Protein AF-G4ZKF8-F1 (afdb_monomer_lite)

pLDDT: mean 75.88, std 18.94, range [25.66, 97.75]

Organism: Phytophthora sojae (strain P6497) (NCBI:txid1094619)

InterPro domains:
  IPR009060 UBA-like superfamily [SSF46934] (307-349)
  IPR013783 Immunoglobulin-like fold [G3DSA:2.60.40.10] (154-267)
  IPR015940 Ubiquitin-associated domain [PS50030] (304-350)
  IPR032350 Nbr1, FW domain [PF16158] (164-261)
  IPR032350 Nbr1, FW domain [cd14947] (157-261)

Secondary structure (DSSP, 8-state):
-----HHHHHHHHHHHHHHHHHHHHHHHHHHHHH----GGGHHHHHHHHHHHHSTTHHHHHHHHHH-GGGTTHHHHHHHHHHHH--HHHHHHHHHTTT-HHHHHHHHHHH-GGGHHHHHHHHHHHHHHHHHHHHHHSTT-S---TTGGGT--SPP-EEEEEESSS-TTEEE-TT-EEEEEEEEEE-SSSPPPTT-EEEEEEE--TT--SEEE---PPTT-EEEEEEEEE--SS-EEEEEEEEEE-TTS-EEEEEEEEEEEE------------------------------------------TTHHHHTTHHHHHHHHHTT---HHHHHHHHHHTTT-HHHHHHHHHTT-

Radius of gyration: 30.76 Å; chains: 1; bounding box: 78×73×101 Å

Structure (mmCIF, N/CA/C/O backbone):
data_AF-G4ZKF8-F1
#
_entry.id   AF-G4ZKF8-F1
#
loop_
_atom_site.group_PDB
_atom_site.id
_atom_site.type_symbol
_atom_site.label_atom_id
_atom_site.label_alt_id
_atom_site.label_comp_id
_atom_site.label_asym_id
_atom_site.label_entity_id
_atom_site.label_seq_id
_atom_site.pdbx_PDB_ins_code
_atom_site.Cartn_x
_atom_site.Cartn_y
_atom_site.Cartn_z
_atom_site.occupancy
_atom_site.B_iso_or_equiv
_atom_site.auth_seq_id
_atom_site.auth_comp_id
_atom_site.auth_asym_id
_atom_site.auth_atom_id
_atom_site.pdbx_PDB_model_num
ATOM 1 N N . MET A 1 1 ? -8.368 -28.473 53.529 1.00 40.78 1 MET A N 1
ATOM 2 C CA . MET A 1 1 ? -7.684 -27.356 52.847 1.00 40.78 1 MET A CA 1
ATOM 3 C C . MET A 1 1 ? -6.969 -27.983 51.665 1.00 40.78 1 MET A C 1
ATOM 5 O O . MET A 1 1 ? -6.013 -28.714 51.880 1.00 40.78 1 MET A O 1
ATOM 9 N N . VAL A 1 2 ? -7.549 -27.897 50.466 1.00 45.62 2 VAL A N 1
ATOM 10 C CA . VAL A 1 2 ? -6.985 -28.562 49.282 1.00 45.62 2 VAL A CA 1
ATOM 11 C C . VAL A 1 2 ? -5.750 -27.765 48.873 1.00 45.62 2 VAL A C 1
ATOM 13 O O . VAL A 1 2 ? -5.868 -26.600 48.504 1.00 45.62 2 VAL A O 1
ATOM 16 N N . HIS A 1 3 ? -4.571 -28.365 49.036 1.00 48.78 3 HIS A N 1
ATOM 17 C CA . HIS A 1 3 ? -3.311 -27.821 48.544 1.00 48.78 3 HIS A CA 1
ATOM 18 C C . HIS A 1 3 ? -3.329 -27.944 47.019 1.00 48.78 3 HIS A C 1
ATOM 20 O O . HIS A 1 3 ? -3.094 -29.022 46.484 1.00 48.78 3 HIS A O 1
ATOM 26 N N . VAL A 1 4 ? -3.676 -26.857 46.334 1.00 53.91 4 VAL A N 1
ATOM 27 C CA . VAL A 1 4 ? -3.499 -26.741 44.883 1.00 53.91 4 VAL A CA 1
ATOM 28 C C . VAL A 1 4 ? -1.994 -26.612 44.639 1.00 53.91 4 VAL A C 1
ATOM 30 O O . VAL A 1 4 ? -1.353 -25.737 45.231 1.00 53.91 4 VAL A O 1
ATOM 33 N N . LEU A 1 5 ? -1.410 -27.528 43.864 1.00 55.06 5 LEU A N 1
ATOM 34 C CA . LEU A 1 5 ? 0.016 -27.493 43.538 1.00 55.06 5 LEU A CA 1
ATOM 35 C C . LEU A 1 5 ? 0.293 -26.322 42.572 1.00 55.06 5 LEU A C 1
ATOM 37 O O . LEU A 1 5 ? -0.594 -25.957 41.802 1.00 55.06 5 LEU A O 1
ATOM 41 N N . PRO A 1 6 ? 1.502 -25.727 42.564 1.00 56.53 6 PRO A N 1
ATOM 42 C CA . PRO A 1 6 ? 1.822 -24.574 41.711 1.00 56.53 6 PRO A CA 1
ATOM 43 C C . PRO A 1 6 ? 1.525 -24.795 40.216 1.00 56.53 6 PRO A C 1
ATOM 45 O O . PRO A 1 6 ? 1.099 -23.862 39.542 1.00 56.53 6 PRO A O 1
ATOM 48 N N . GLY A 1 7 ? 1.671 -26.035 39.726 1.00 60.09 7 GLY A N 1
ATOM 49 C CA . GLY A 1 7 ? 1.344 -26.410 38.345 1.00 60.09 7 GLY A CA 1
ATOM 50 C C . GLY A 1 7 ? -0.156 -26.396 38.030 1.00 60.09 7 GLY A C 1
ATOM 51 O O . GLY A 1 7 ? -0.543 -25.956 36.954 1.00 60.09 7 GLY A O 1
ATOM 52 N N . ASP A 1 8 ? -1.012 -26.765 38.987 1.00 66.12 8 ASP A N 1
ATOM 53 C CA . ASP A 1 8 ? -2.471 -26.763 38.802 1.00 66.12 8 ASP A CA 1
ATOM 54 C C . ASP A 1 8 ? -3.019 -25.326 38.709 1.00 66.12 8 ASP A C 1
ATOM 56 O O . ASP A 1 8 ? -4.010 -25.062 38.028 1.00 66.12 8 ASP A O 1
ATOM 60 N N . ALA A 1 9 ? -2.368 -24.372 39.387 1.00 62.50 9 ALA A N 1
ATOM 61 C CA . ALA A 1 9 ? -2.735 -22.960 39.338 1.00 62.50 9 ALA A CA 1
ATOM 62 C C . ALA A 1 9 ? -2.345 -22.306 37.999 1.00 62.50 9 ALA A C 1
ATOM 64 O O . ALA A 1 9 ? -3.142 -21.550 37.441 1.00 62.50 9 ALA A O 1
ATOM 65 N N . GLU A 1 10 ? -1.160 -22.616 37.463 1.00 65.88 10 GLU A N 1
ATOM 66 C CA . GLU A 1 10 ? -0.729 -22.162 36.132 1.00 65.88 10 GLU A CA 1
ATOM 67 C C . GLU A 1 10 ? -1.596 -22.759 35.018 1.00 65.88 10 GLU A C 1
ATOM 69 O O . GLU A 1 10 ? -2.048 -22.035 34.129 1.00 65.88 10 GLU A O 1
ATOM 74 N N . GLU A 1 11 ? -1.907 -24.053 35.095 1.00 72.12 11 GLU A N 1
ATOM 75 C CA . GLU A 1 11 ? -2.747 -24.735 34.108 1.00 72.12 11 GLU A CA 1
ATOM 76 C C . GLU A 1 11 ? -4.194 -24.208 34.134 1.00 72.12 11 GLU A C 1
ATOM 78 O O . GLU A 1 11 ? -4.812 -23.974 33.088 1.00 72.12 11 GLU A O 1
ATOM 83 N N . MET A 1 12 ? -4.720 -23.899 35.326 1.00 71.69 12 MET A N 1
ATOM 84 C CA . MET A 1 12 ? -6.027 -23.259 35.481 1.00 71.69 12 MET A CA 1
ATOM 85 C C . MET A 1 12 ? -6.040 -21.813 34.956 1.00 71.69 12 MET A C 1
ATOM 87 O O . MET A 1 12 ? -7.022 -21.412 34.325 1.00 71.69 12 MET A O 1
ATOM 91 N N . MET A 1 13 ? -4.965 -21.037 35.152 1.00 66.88 13 MET A N 1
ATOM 92 C CA . MET A 1 13 ? -4.834 -19.683 34.592 1.00 66.88 13 MET A CA 1
ATOM 93 C C . MET A 1 13 ? -4.762 -19.700 33.061 1.00 66.88 13 MET A C 1
ATOM 95 O O . MET A 1 13 ? -5.484 -18.945 32.409 1.00 66.88 13 MET A O 1
ATOM 99 N N . LEU A 1 14 ? -3.971 -20.605 32.479 1.00 70.19 14 LEU A N 1
ATOM 100 C CA . LEU A 1 14 ? -3.885 -20.796 31.027 1.00 70.19 14 LEU A CA 1
ATOM 101 C C . LEU A 1 14 ? -5.240 -21.202 30.430 1.00 70.19 14 LEU A C 1
ATOM 103 O O . LEU A 1 14 ? -5.646 -20.681 29.390 1.00 70.19 14 LEU A O 1
ATOM 107 N N . SER A 1 15 ? -5.979 -22.080 31.113 1.00 75.25 15 SER A N 1
ATOM 108 C CA . SER A 1 15 ? -7.330 -22.490 30.717 1.00 75.25 15 SER A CA 1
ATOM 109 C C . SER A 1 15 ? -8.335 -21.329 30.768 1.00 75.25 15 SER A C 1
ATOM 111 O O . SER A 1 15 ? -9.094 -21.115 29.816 1.00 75.25 15 SER A O 1
ATOM 113 N N . GLN A 1 16 ? -8.307 -20.514 31.829 1.00 73.44 16 GLN A N 1
ATOM 114 C CA . GLN A 1 16 ? -9.147 -19.313 31.939 1.00 73.44 16 GLN A CA 1
ATOM 115 C C . GLN A 1 16 ? -8.814 -18.275 30.863 1.00 73.44 16 GLN A C 1
ATOM 117 O O . GLN A 1 16 ? -9.724 -17.700 30.261 1.00 73.44 16 GLN A O 1
ATOM 122 N N . GLN A 1 17 ? -7.527 -18.069 30.580 1.00 69.81 17 GLN A N 1
ATOM 123 C CA . GLN A 1 17 ? -7.070 -17.172 29.525 1.00 69.81 17 GLN A CA 1
ATOM 124 C C . GLN A 1 17 ? -7.534 -17.668 28.150 1.00 69.81 17 GLN A C 1
ATOM 126 O O . GLN A 1 17 ? -8.111 -16.896 27.388 1.00 69.81 17 GLN A O 1
ATOM 131 N N . LYS A 1 18 ? -7.401 -18.970 27.864 1.00 69.81 18 LYS A N 1
ATOM 132 C CA . LYS A 1 18 ? -7.887 -19.595 26.623 1.00 69.81 18 LYS A CA 1
ATOM 133 C C . LYS A 1 18 ? -9.395 -19.447 26.436 1.00 69.81 18 LYS A C 1
ATOM 135 O O . LYS A 1 18 ? -9.846 -19.145 25.332 1.00 69.81 18 LYS A O 1
ATOM 140 N N . LYS A 1 19 ? -10.174 -19.595 27.510 1.00 76.81 19 LYS A N 1
ATOM 141 C CA . LYS A 1 19 ? -11.627 -19.385 27.480 1.00 76.81 19 LYS A CA 1
ATOM 142 C C . LYS A 1 19 ? -11.987 -17.929 27.175 1.00 76.81 19 LYS A C 1
ATOM 144 O O . LYS A 1 19 ? -12.737 -17.683 26.238 1.00 76.81 19 LYS A O 1
ATOM 149 N N . LYS A 1 20 ? -11.392 -16.973 27.897 1.00 72.75 20 LYS A N 1
ATOM 150 C CA . LYS A 1 20 ? -11.611 -15.536 27.667 1.00 72.75 20 LYS A CA 1
ATOM 151 C C . LYS A 1 20 ? -11.256 -15.124 26.230 1.00 72.75 20 LYS A C 1
ATOM 153 O O . LYS A 1 20 ? -11.936 -14.285 25.650 1.00 72.75 20 LYS A O 1
ATOM 158 N N . MET A 1 21 ? -10.221 -15.734 25.645 1.00 68.69 21 MET A N 1
ATOM 159 C CA . MET A 1 21 ? -9.827 -15.508 24.248 1.00 68.69 21 MET A CA 1
ATOM 160 C C . MET A 1 21 ? -10.835 -16.084 23.247 1.00 68.69 21 MET A C 1
ATOM 162 O O . MET A 1 21 ? -11.153 -15.431 22.257 1.00 68.69 21 MET A O 1
ATOM 166 N N . SER A 1 22 ? -11.370 -17.279 23.511 1.00 73.88 22 SER A N 1
ATOM 167 C CA . SER A 1 22 ? -12.433 -17.858 22.685 1.00 73.88 22 SER A CA 1
ATOM 168 C C . SER A 1 22 ? -13.688 -16.983 22.682 1.00 73.88 22 SER A C 1
ATOM 170 O O . SER A 1 22 ? -14.300 -16.807 21.632 1.00 73.88 22 SER A O 1
ATOM 172 N N . ASP A 1 23 ? -14.054 -16.418 23.833 1.00 76.00 23 ASP A N 1
ATOM 173 C CA . ASP A 1 23 ? -15.207 -15.521 23.947 1.00 76.00 23 ASP A CA 1
ATOM 174 C C . ASP A 1 23 ? -14.980 -14.231 23.132 1.00 76.00 23 ASP A C 1
ATOM 176 O O . ASP A 1 23 ? -15.845 -13.829 22.355 1.00 76.00 23 ASP A O 1
ATOM 180 N N . LEU A 1 24 ? -13.776 -13.646 23.210 1.00 73.19 24 LEU A N 1
ATOM 181 C CA . LEU A 1 24 ? -13.411 -12.449 22.443 1.00 73.19 24 LEU A CA 1
ATOM 182 C C . LEU A 1 24 ? -13.446 -12.682 20.923 1.00 73.19 24 LEU A C 1
ATOM 184 O O . LEU A 1 24 ? -13.894 -11.819 20.172 1.00 73.19 24 LEU A O 1
ATOM 188 N N . PHE A 1 25 ? -13.000 -13.854 20.466 1.00 75.38 25 PHE A N 1
ATOM 189 C CA . PHE A 1 25 ? -13.060 -14.237 19.054 1.00 75.38 25 PHE A CA 1
ATOM 190 C C . PHE A 1 25 ? -14.504 -14.310 18.545 1.00 75.38 25 PHE A C 1
ATOM 192 O O . PHE A 1 25 ? -14.833 -13.772 17.487 1.00 75.38 25 PHE A O 1
ATOM 199 N N . VAL A 1 26 ? -15.383 -14.946 19.325 1.00 78.81 26 VAL A N 1
ATOM 200 C CA . VAL A 1 26 ? -16.815 -15.043 19.015 1.00 78.81 26 VAL A CA 1
ATOM 201 C C . VAL A 1 26 ? -17.452 -13.654 18.952 1.00 78.81 26 VAL A C 1
ATOM 203 O O . VAL A 1 26 ? -18.279 -13.392 18.075 1.00 78.81 26 VAL A O 1
ATOM 206 N N . ASP A 1 27 ? -17.066 -12.756 19.854 1.00 79.31 27 ASP A N 1
ATOM 207 C CA . ASP A 1 27 ? -17.567 -11.386 19.859 1.00 79.31 27 ASP A CA 1
ATOM 208 C C . ASP A 1 27 ? -17.064 -10.586 18.652 1.00 79.31 27 ASP A C 1
ATOM 210 O O . ASP A 1 27 ? -17.865 -9.901 18.015 1.00 79.31 27 ASP A O 1
ATOM 214 N N . LEU A 1 28 ? -15.794 -10.741 18.259 1.00 79.19 28 LEU A N 1
ATOM 215 C CA . LEU A 1 28 ? -15.246 -10.117 17.051 1.00 79.19 28 LEU A CA 1
ATOM 216 C C . LEU A 1 28 ? -15.987 -10.579 15.786 1.00 79.19 28 LEU A C 1
ATOM 218 O O . LEU A 1 28 ? -16.356 -9.747 14.957 1.00 79.19 28 LEU A O 1
ATOM 222 N N . GLY A 1 29 ? -16.282 -11.878 15.669 1.00 82.06 29 GLY A N 1
ATOM 223 C CA . GLY A 1 29 ? -17.109 -12.422 14.585 1.00 82.06 29 GLY A CA 1
ATOM 224 C C . GLY A 1 29 ? -18.478 -11.760 14.499 1.00 82.06 29 GLY A C 1
ATOM 225 O O . GLY A 1 29 ? -18.849 -11.225 13.454 1.00 82.06 29 GLY A O 1
ATOM 226 N N . LYS A 1 30 ? -19.197 -11.691 15.623 1.00 83.06 30 LYS A N 1
ATOM 227 C CA . LYS A 1 30 ? -20.510 -11.031 15.682 1.00 83.06 30 LYS A CA 1
ATOM 228 C C . LYS A 1 30 ? -20.432 -9.542 15.356 1.00 83.06 30 LYS A C 1
ATOM 230 O O . LYS A 1 30 ? -21.366 -9.006 14.764 1.00 83.06 30 LYS A O 1
ATOM 235 N N . VAL A 1 31 ? -19.364 -8.867 15.778 1.00 82.25 31 VAL A N 1
ATOM 236 C CA . VAL A 1 31 ? -19.136 -7.444 15.505 1.00 82.25 31 VAL A CA 1
ATOM 237 C C . VAL A 1 31 ? -18.986 -7.209 14.006 1.00 82.25 31 VAL A C 1
ATOM 239 O O . VAL A 1 31 ? -19.712 -6.387 13.448 1.00 82.25 31 VAL A O 1
ATOM 242 N N . VAL A 1 32 ? -18.113 -7.967 13.341 1.00 85.38 32 VAL A N 1
ATOM 243 C CA . VAL A 1 32 ? -17.890 -7.835 11.895 1.00 85.38 32 VAL A CA 1
ATOM 244 C C . VAL A 1 32 ? -19.152 -8.205 11.110 1.00 85.38 32 VAL A C 1
ATOM 246 O O . VAL A 1 32 ? -19.505 -7.514 10.156 1.00 85.38 32 VAL A O 1
ATOM 249 N N . GLU A 1 33 ? -19.890 -9.236 11.525 1.00 85.06 33 GLU A N 1
ATOM 250 C CA . GLU A 1 33 ? -21.160 -9.612 10.888 1.00 85.06 33 GLU A CA 1
ATOM 251 C C . GLU A 1 33 ? -22.229 -8.516 11.003 1.00 85.06 33 GLU A C 1
ATOM 253 O O . GLU A 1 33 ? -22.923 -8.218 10.024 1.00 85.06 33 GLU A O 1
ATOM 258 N N . LYS A 1 34 ? -22.348 -7.890 12.180 1.00 83.88 34 LYS A N 1
ATOM 259 C CA . LYS A 1 34 ? -23.331 -6.831 12.456 1.00 83.88 34 LYS A CA 1
ATOM 260 C C . LYS A 1 34 ? -22.927 -5.457 11.934 1.00 83.88 34 LYS A C 1
ATOM 262 O O . LYS A 1 34 ? -23.775 -4.570 11.909 1.00 83.88 34 LYS A O 1
ATOM 267 N N . TRP A 1 35 ? -21.674 -5.269 11.527 1.00 87.19 35 TRP A N 1
ATOM 268 C CA . TRP A 1 35 ? -21.205 -4.002 10.979 1.00 87.19 35 TRP A CA 1
ATOM 269 C C . TRP A 1 35 ? -21.969 -3.646 9.697 1.00 87.19 35 TRP A C 1
ATOM 271 O O . TRP A 1 35 ? -21.901 -4.367 8.698 1.00 87.19 35 TRP A O 1
ATOM 281 N N . ASP A 1 36 ? -22.708 -2.538 9.718 1.00 84.50 36 ASP A N 1
ATOM 282 C CA . ASP A 1 36 ? -23.435 -2.021 8.556 1.00 84.50 36 ASP A CA 1
ATOM 283 C C . ASP A 1 36 ? -22.474 -1.269 7.621 1.00 84.50 36 ASP A C 1
ATOM 285 O O . ASP A 1 36 ? -22.325 -0.048 7.669 1.00 84.50 36 ASP A O 1
ATOM 289 N N . ALA A 1 37 ? -21.715 -2.035 6.839 1.00 84.19 37 ALA A N 1
ATOM 290 C CA . ALA A 1 37 ? -20.710 -1.504 5.928 1.00 84.19 37 ALA A CA 1
ATOM 291 C C . ALA A 1 37 ? -21.360 -0.706 4.782 1.00 84.19 37 ALA A C 1
ATOM 293 O O . ALA A 1 37 ? -22.317 -1.165 4.154 1.00 84.19 37 ALA A O 1
ATOM 294 N N . SER A 1 38 ? -20.794 0.458 4.442 1.00 81.69 38 SER A N 1
ATOM 295 C CA . SER A 1 38 ? -21.207 1.206 3.244 1.00 81.69 38 SER A CA 1
ATOM 296 C C . SER A 1 38 ? -20.986 0.381 1.970 1.00 81.69 38 SER A C 1
ATOM 298 O O . SER A 1 38 ? -20.253 -0.610 1.980 1.00 81.69 38 SER A O 1
ATOM 300 N N . SER A 1 39 ? -21.584 0.797 0.848 1.00 76.62 39 SER A N 1
ATOM 301 C CA . SER A 1 39 ? -21.420 0.129 -0.455 1.00 76.62 39 SER A CA 1
ATOM 302 C C . SER A 1 39 ? -19.954 -0.086 -0.842 1.00 76.62 39 SER A C 1
ATOM 304 O O . SER A 1 39 ? -19.611 -1.130 -1.388 1.00 76.62 39 SER A O 1
ATOM 306 N N . GLU A 1 40 ? -19.088 0.869 -0.507 1.00 75.88 40 GLU A N 1
ATOM 307 C CA . GLU A 1 40 ? -17.644 0.819 -0.765 1.00 75.88 40 GLU A CA 1
ATOM 308 C C . GLU A 1 40 ? -16.917 -0.217 0.111 1.00 75.88 40 GLU A C 1
ATOM 310 O O . GLU A 1 40 ? -15.941 -0.822 -0.324 1.00 75.88 40 GLU A O 1
ATOM 315 N N . HIS A 1 41 ? -17.418 -0.492 1.319 1.00 84.19 41 HIS A N 1
ATOM 316 C CA . HIS A 1 41 ? -16.790 -1.401 2.285 1.00 84.19 41 HIS A CA 1
ATOM 317 C C . HIS A 1 41 ? -17.382 -2.822 2.286 1.00 84.19 41 HIS A C 1
ATOM 319 O O . HIS A 1 41 ? -16.965 -3.664 3.083 1.00 84.19 41 HIS A O 1
ATOM 325 N N . GLN A 1 42 ? -18.324 -3.140 1.391 1.00 85.06 42 GLN A N 1
ATOM 326 C CA . GLN A 1 42 ? -18.949 -4.471 1.328 1.00 85.06 42 GLN A CA 1
ATOM 327 C C . GLN A 1 42 ? -17.942 -5.589 1.022 1.00 85.06 42 GLN A C 1
ATOM 329 O O . GLN A 1 42 ? -17.974 -6.649 1.651 1.00 85.06 42 GLN A O 1
ATOM 334 N N . THR A 1 43 ? -17.012 -5.350 0.093 1.00 82.69 43 THR A N 1
ATOM 335 C CA . THR A 1 43 ? -15.948 -6.313 -0.232 1.00 82.69 43 THR A CA 1
ATOM 336 C C . THR A 1 43 ? -15.044 -6.557 0.973 1.00 82.69 43 THR A C 1
ATOM 338 O O . THR A 1 43 ? -14.772 -7.706 1.309 1.00 82.69 43 THR A O 1
ATOM 341 N N . LEU A 1 44 ? -14.661 -5.490 1.679 1.00 87.44 44 LEU A N 1
ATOM 342 C CA . LEU A 1 44 ? -13.859 -5.585 2.894 1.00 87.44 44 LEU A CA 1
ATOM 343 C C . LEU A 1 44 ? -14.576 -6.383 3.984 1.00 87.44 44 LEU A C 1
ATOM 345 O O . LEU A 1 44 ? -13.982 -7.280 4.575 1.00 87.44 44 LEU A O 1
ATOM 349 N N . LYS A 1 45 ? -15.860 -6.101 4.232 1.00 89.62 45 LYS A N 1
ATOM 350 C CA . LYS A 1 45 ? -16.662 -6.864 5.194 1.00 89.62 45 LYS A CA 1
ATOM 351 C C . LYS A 1 45 ? -16.657 -8.355 4.850 1.00 89.62 45 LYS A C 1
ATOM 353 O O . LYS A 1 45 ? -16.441 -9.182 5.732 1.00 89.62 45 LYS A O 1
ATOM 358 N N . LYS A 1 46 ? -16.850 -8.707 3.575 1.00 87.94 46 LYS A N 1
ATOM 359 C CA . LYS A 1 46 ? -16.807 -10.101 3.113 1.00 87.94 46 LYS A CA 1
ATOM 360 C C . LYS A 1 46 ? -15.441 -10.746 3.356 1.00 87.94 46 LYS A C 1
ATOM 362 O O . LYS A 1 46 ? -15.395 -11.879 3.832 1.00 87.94 46 LYS A O 1
ATOM 367 N N . ASP A 1 47 ? -14.356 -10.043 3.053 1.00 88.88 47 ASP A N 1
ATOM 368 C CA . ASP A 1 47 ? -13.002 -10.557 3.264 1.00 88.88 47 ASP A CA 1
ATOM 369 C C . ASP A 1 47 ? -12.703 -10.748 4.757 1.00 88.88 47 ASP A C 1
ATOM 371 O O . ASP A 1 47 ? -12.204 -11.801 5.135 1.00 88.88 47 ASP A O 1
ATOM 375 N N . LEU A 1 48 ? -13.099 -9.810 5.624 1.00 90.12 48 LEU A N 1
ATOM 376 C CA . LEU A 1 48 ? -12.965 -9.946 7.081 1.00 90.12 48 LEU A CA 1
ATOM 377 C C . LEU A 1 48 ? -13.753 -11.140 7.629 1.00 90.12 48 LEU A C 1
ATOM 379 O O . LEU A 1 48 ? -13.226 -11.909 8.430 1.00 90.12 48 LEU A O 1
ATOM 383 N N . VAL A 1 49 ? -14.997 -11.334 7.179 1.00 90.62 49 VAL A N 1
ATOM 384 C CA . VAL A 1 49 ? -15.787 -12.516 7.559 1.00 90.62 49 VAL A CA 1
ATOM 385 C C . VAL A 1 49 ? -15.102 -13.792 7.071 1.00 90.62 49 VAL A C 1
ATOM 387 O O . VAL A 1 49 ? -15.005 -14.749 7.835 1.00 90.62 49 VAL A O 1
ATOM 390 N N . SER A 1 50 ? -14.589 -13.811 5.837 1.00 89.62 50 SER A N 1
ATOM 391 C CA . SER A 1 50 ? -13.840 -14.955 5.304 1.00 89.62 50 SER A CA 1
ATOM 392 C C . SER A 1 50 ? -12.611 -15.262 6.157 1.00 89.62 50 SER A C 1
ATOM 394 O O . SER A 1 50 ? -12.405 -16.419 6.501 1.00 89.62 50 SER A O 1
ATOM 396 N N . LEU A 1 51 ? -11.837 -14.242 6.541 1.00 89.00 51 LEU A N 1
ATOM 397 C CA . LEU A 1 51 ? -10.650 -14.385 7.386 1.00 89.00 51 LEU A CA 1
ATOM 398 C C . LEU A 1 51 ? -10.975 -15.015 8.737 1.00 89.00 51 LEU A C 1
ATOM 400 O O . LEU A 1 51 ? -10.268 -15.917 9.171 1.00 89.00 51 LEU A O 1
ATOM 404 N N . LEU A 1 52 ? -12.058 -14.581 9.384 1.00 89.94 52 LEU A N 1
ATOM 405 C CA . LEU A 1 52 ? -12.479 -15.137 10.672 1.00 89.94 52 LEU A CA 1
ATOM 406 C C . LEU A 1 52 ? -12.915 -16.607 10.579 1.00 89.94 52 LEU A C 1
ATOM 408 O O . LEU A 1 52 ? -12.920 -17.302 11.588 1.00 89.94 52 LEU A O 1
ATOM 412 N N . HIS A 1 53 ? -13.253 -17.099 9.388 1.00 89.56 53 HIS A N 1
ATOM 413 C CA . HIS A 1 53 ? -13.581 -18.508 9.166 1.00 89.56 53 HIS A CA 1
ATOM 414 C C . HIS A 1 53 ? -12.383 -19.345 8.697 1.00 89.56 53 HIS A C 1
ATOM 416 O O . HIS A 1 53 ? -12.510 -20.567 8.592 1.00 89.56 53 HIS A O 1
ATOM 422 N N . GLU A 1 54 ? -11.226 -18.732 8.427 1.00 90.06 54 GLU A N 1
ATOM 423 C CA . GLU A 1 54 ? -10.047 -19.470 7.982 1.00 90.06 54 GLU A CA 1
ATOM 424 C C . GLU A 1 54 ? -9.490 -20.361 9.105 1.00 90.06 54 GLU A C 1
ATOM 426 O O . GLU A 1 54 ? -9.299 -19.902 10.243 1.00 90.06 54 GLU A O 1
ATOM 431 N N . PRO A 1 55 ? -9.171 -21.634 8.800 1.00 88.50 55 PRO A N 1
ATOM 432 C CA . PRO A 1 55 ? -8.435 -22.489 9.718 1.00 88.50 55 PRO A CA 1
ATOM 433 C C . PRO A 1 55 ? -7.123 -21.812 10.134 1.00 88.50 55 PRO A C 1
ATOM 435 O O . PRO A 1 55 ? -6.331 -21.410 9.286 1.00 88.50 55 PRO A O 1
ATOM 438 N N . GLY A 1 56 ? -6.903 -21.680 11.443 1.00 88.56 56 GLY A N 1
ATOM 439 C CA . GLY A 1 56 ? -5.723 -21.014 12.004 1.00 88.56 56 GLY A CA 1
ATOM 440 C C . GLY A 1 56 ? -5.933 -19.547 12.398 1.00 88.56 56 GLY A C 1
ATOM 441 O O . GLY A 1 56 ? -5.102 -19.010 13.128 1.00 88.56 56 GLY A O 1
ATOM 442 N N . CYS A 1 57 ? -7.052 -18.906 12.033 1.00 88.31 57 CYS A N 1
ATOM 443 C CA . CYS A 1 57 ? -7.301 -17.503 12.397 1.00 88.31 57 CYS A CA 1
ATOM 444 C C . CYS A 1 57 ? -7.376 -17.306 13.919 1.00 88.31 57 CYS A C 1
ATOM 446 O O . CYS A 1 57 ? -6.768 -16.390 14.473 1.00 88.31 57 CYS A O 1
ATOM 448 N N . GLN A 1 58 ? -8.051 -18.219 14.621 1.00 87.00 58 GLN A N 1
ATOM 449 C CA . GLN A 1 58 ? -8.114 -18.194 16.082 1.00 87.00 58 GLN A CA 1
ATOM 450 C C . GLN A 1 58 ? -6.721 -18.340 16.719 1.00 87.00 58 GLN A C 1
ATOM 452 O O . GLN A 1 58 ? -6.420 -17.663 17.700 1.00 87.00 58 GLN A O 1
ATOM 457 N N . GLU A 1 59 ? -5.852 -19.189 16.161 1.00 87.19 59 GLU A N 1
ATOM 458 C CA . GLU A 1 59 ? -4.471 -19.346 16.636 1.00 87.19 59 GLU A CA 1
ATOM 459 C C . GLU A 1 59 ? -3.631 -18.097 16.374 1.00 87.19 59 GLU A C 1
ATOM 461 O O . GLU A 1 59 ? -2.898 -17.661 17.260 1.00 87.19 59 GLU A O 1
ATOM 466 N N . ALA A 1 60 ? -3.790 -17.481 15.200 1.00 89.06 60 ALA A N 1
ATOM 467 C CA . ALA A 1 60 ? -3.143 -16.219 14.864 1.00 89.06 60 ALA A CA 1
ATOM 468 C C . ALA A 1 60 ? -3.529 -15.110 15.844 1.00 89.06 60 ALA A C 1
ATOM 470 O O . ALA A 1 60 ? -2.663 -14.411 16.361 1.00 89.06 60 ALA A O 1
ATOM 471 N N . LEU A 1 61 ? -4.825 -14.965 16.135 1.00 86.38 61 LEU A N 1
ATOM 472 C CA . LEU A 1 61 ? -5.309 -13.946 17.063 1.00 86.38 61 LEU A CA 1
ATOM 473 C C . LEU A 1 61 ? -4.813 -14.194 18.490 1.00 86.38 61 LEU A C 1
ATOM 475 O O . LEU A 1 61 ? -4.434 -13.236 19.160 1.00 86.38 61 LEU A O 1
ATOM 479 N N . MET A 1 62 ? -4.726 -15.452 18.936 1.00 82.81 62 MET A N 1
ATOM 480 C CA . MET A 1 62 ? -4.098 -15.775 20.223 1.00 82.81 62 MET A CA 1
ATOM 481 C C . MET A 1 62 ? -2.621 -15.359 20.259 1.00 82.81 62 MET A C 1
ATOM 483 O O . MET A 1 62 ? -2.175 -14.784 21.251 1.00 82.81 62 MET A O 1
ATOM 487 N N . GLU A 1 63 ? -1.869 -15.608 19.186 1.00 87.88 63 GLU A N 1
ATOM 488 C CA . GLU A 1 63 ? -0.459 -15.214 19.089 1.00 87.88 63 GLU A CA 1
ATOM 489 C C . GLU A 1 63 ? -0.290 -13.686 19.071 1.00 87.88 63 GLU A C 1
ATOM 491 O O . GLU A 1 63 ? 0.565 -13.154 19.779 1.00 87.88 63 GLU A O 1
ATOM 496 N N . ILE A 1 64 ? -1.151 -12.967 18.342 1.00 86.50 64 ILE A N 1
ATOM 497 C CA . ILE A 1 64 ? -1.167 -11.497 18.326 1.00 86.50 64 ILE A CA 1
ATOM 498 C C . ILE A 1 64 ? -1.457 -10.954 19.732 1.00 86.50 64 ILE A C 1
ATOM 500 O O . ILE A 1 64 ? -0.743 -10.074 20.199 1.00 86.50 64 ILE A O 1
ATOM 504 N N . MET A 1 65 ? -2.456 -11.496 20.435 1.00 78.62 65 MET A N 1
ATOM 505 C CA . MET A 1 65 ? -2.821 -11.060 21.791 1.00 78.62 65 MET A CA 1
ATOM 506 C C . MET A 1 65 ? -1.747 -11.354 22.842 1.00 78.62 65 MET A C 1
ATOM 508 O O . MET A 1 65 ? -1.593 -10.590 23.793 1.00 78.62 65 MET A O 1
ATOM 512 N N . ALA A 1 66 ? -1.031 -12.472 22.708 1.00 83.56 66 ALA A N 1
ATOM 513 C CA . ALA A 1 66 ? 0.053 -12.836 23.618 1.00 83.56 66 ALA A CA 1
ATOM 514 C C . ALA A 1 66 ? 1.319 -11.997 23.383 1.00 83.56 66 ALA A C 1
ATOM 516 O O . ALA A 1 66 ? 2.182 -11.905 24.259 1.00 83.56 66 ALA A O 1
ATOM 517 N N . ASN A 1 67 ? 1.444 -11.384 22.207 1.00 83.06 67 ASN A N 1
ATOM 518 C CA . ASN A 1 67 ? 2.586 -10.565 21.860 1.00 83.06 67 ASN A CA 1
ATOM 519 C C . ASN A 1 67 ? 2.444 -9.163 22.465 1.00 83.06 67 ASN A C 1
ATOM 521 O O . ASN A 1 67 ? 1.593 -8.370 22.062 1.00 83.06 67 ASN A O 1
ATOM 525 N N . ALA A 1 68 ? 3.339 -8.831 23.398 1.00 82.50 68 ALA A N 1
ATOM 526 C CA . ALA A 1 68 ? 3.365 -7.532 24.069 1.00 82.50 68 ALA A CA 1
ATOM 527 C C . ALA A 1 68 ? 3.442 -6.341 23.095 1.00 82.50 68 ALA A C 1
ATOM 529 O O . ALA A 1 68 ? 2.969 -5.258 23.434 1.00 82.50 68 ALA A O 1
ATOM 530 N N . LYS A 1 69 ? 3.981 -6.541 21.881 1.00 81.69 69 LYS A N 1
ATOM 531 C CA . LYS A 1 69 ? 4.013 -5.519 20.829 1.00 81.69 69 LYS A CA 1
ATOM 532 C C . LYS A 1 69 ? 2.609 -5.063 20.418 1.00 81.69 69 LYS A C 1
ATOM 534 O O . LYS A 1 69 ? 2.418 -3.885 20.171 1.00 81.69 69 LYS A O 1
ATOM 539 N N . PHE A 1 70 ? 1.632 -5.969 20.391 1.00 82.00 70 PHE A N 1
ATOM 540 C CA . PHE A 1 70 ? 0.265 -5.685 19.938 1.00 82.00 70 PHE A CA 1
ATOM 541 C C . PHE A 1 70 ? -0.727 -5.534 21.097 1.00 82.00 70 PHE A C 1
ATOM 543 O O . PHE A 1 70 ? -1.940 -5.558 20.883 1.00 82.00 70 PHE A O 1
ATOM 550 N N . ALA A 1 71 ? -0.239 -5.376 22.332 1.00 75.25 71 ALA A N 1
ATOM 551 C CA . ALA A 1 71 ? -1.078 -5.338 23.529 1.00 75.25 71 ALA A CA 1
ATOM 552 C C . ALA A 1 71 ? -2.133 -4.215 23.499 1.00 75.25 71 ALA A C 1
ATOM 554 O O . ALA A 1 71 ? -3.216 -4.364 24.062 1.00 75.25 71 ALA A O 1
ATOM 555 N N . THR A 1 72 ? -1.837 -3.103 22.822 1.00 78.88 72 THR A N 1
ATOM 556 C CA . THR A 1 72 ? -2.745 -1.956 22.669 1.00 78.88 72 THR A CA 1
ATOM 557 C C . THR A 1 72 ? -3.749 -2.131 21.535 1.00 78.88 72 THR A C 1
ATOM 559 O O . THR A 1 72 ? -4.780 -1.471 21.542 1.00 78.88 72 THR A O 1
ATOM 562 N N . LEU A 1 73 ? -3.505 -3.042 20.591 1.00 80.06 73 LEU A N 1
ATOM 563 C CA . LEU A 1 73 ? -4.248 -3.128 19.335 1.00 80.06 73 LEU A CA 1
ATOM 564 C C . LEU A 1 73 ? -5.732 -3.426 19.563 1.00 80.06 73 LEU A C 1
ATOM 566 O O . LEU A 1 73 ? -6.604 -2.729 19.050 1.00 80.06 73 LEU A O 1
ATOM 570 N N . PHE A 1 74 ? -6.030 -4.416 20.404 1.00 75.56 74 PHE A N 1
ATOM 571 C CA . PHE A 1 74 ? -7.409 -4.761 20.758 1.00 75.56 74 PHE A CA 1
ATOM 572 C C . PHE A 1 74 ? -8.096 -3.671 21.577 1.00 75.56 74 PHE A C 1
ATOM 574 O O . PHE A 1 74 ? -9.301 -3.468 21.424 1.00 75.56 74 PHE A O 1
ATOM 581 N N . GLN A 1 75 ? -7.342 -2.958 22.418 1.00 78.12 75 GLN A N 1
ATOM 582 C CA . GLN A 1 75 ? -7.871 -1.826 23.171 1.00 78.12 75 GLN A CA 1
ATOM 583 C C . GLN A 1 75 ? -8.268 -0.698 22.211 1.00 78.12 75 GLN A C 1
ATOM 585 O O . GLN A 1 75 ? -9.405 -0.244 22.263 1.00 78.12 75 GLN A O 1
ATOM 590 N N . THR A 1 76 ? -7.392 -0.337 21.269 1.00 80.62 76 THR A N 1
ATOM 591 C CA . THR A 1 76 ? -7.666 0.660 20.224 1.00 80.62 76 THR A CA 1
ATOM 592 C C . THR A 1 76 ? -8.875 0.275 19.376 1.00 80.62 76 THR A C 1
ATOM 594 O O . THR A 1 76 ? -9.778 1.086 19.206 1.00 80.62 76 THR A O 1
ATOM 597 N N . VAL A 1 77 ? -8.952 -0.974 18.897 1.00 80.06 77 VAL A N 1
ATOM 598 C CA . VAL A 1 77 ? -10.115 -1.454 18.127 1.00 80.06 77 VAL A CA 1
ATOM 599 C C . VAL A 1 77 ? -11.399 -1.346 18.947 1.00 80.06 77 VAL A C 1
ATOM 601 O O . VAL A 1 77 ? -12.418 -0.900 18.432 1.00 80.06 77 VAL A O 1
ATOM 604 N N . THR A 1 78 ? -11.362 -1.731 20.224 1.00 76.31 78 THR A N 1
ATOM 605 C CA . THR A 1 78 ? -12.541 -1.681 21.098 1.00 76.31 78 THR A CA 1
ATOM 606 C C . THR A 1 78 ? -12.994 -0.243 21.342 1.00 76.31 78 THR A C 1
ATOM 608 O O . THR A 1 78 ? -14.185 0.047 21.241 1.00 76.31 78 THR A O 1
ATOM 611 N N . GLU A 1 79 ? -12.060 0.659 21.641 1.00 80.62 79 GLU A N 1
ATOM 612 C CA . GLU A 1 79 ? -12.342 2.076 21.881 1.00 80.62 79 GLU A CA 1
ATOM 613 C C . GLU A 1 79 ? -12.899 2.765 20.633 1.00 80.62 79 GLU A C 1
ATOM 615 O O . GLU A 1 79 ? -13.909 3.461 20.724 1.00 80.62 79 GLU A O 1
ATOM 620 N N . GLU A 1 80 ? -12.300 2.541 19.462 1.00 81.81 80 GLU A N 1
ATOM 621 C CA . GLU A 1 80 ? -12.791 3.121 18.207 1.00 81.81 80 GLU A CA 1
ATOM 622 C C . GLU A 1 80 ? -14.145 2.541 17.793 1.00 81.81 80 GLU A C 1
ATOM 624 O O . GLU A 1 80 ? -15.046 3.276 17.376 1.00 81.81 80 GLU A O 1
ATOM 629 N N . PHE A 1 81 ? -14.346 1.235 17.988 1.00 80.25 81 PHE A N 1
ATOM 630 C CA . PHE A 1 81 ? -15.622 0.605 17.672 1.00 80.25 81 PHE A CA 1
ATOM 631 C C . PHE A 1 81 ? -16.749 1.144 18.558 1.00 80.25 81 PHE A C 1
ATOM 633 O O . PHE A 1 81 ? -17.862 1.357 18.080 1.00 80.25 81 PHE A O 1
ATOM 640 N N . GLN A 1 82 ? -16.472 1.425 19.835 1.00 78.38 82 GLN A N 1
ATOM 641 C CA . GLN A 1 82 ? -17.455 2.003 20.754 1.00 78.38 82 GLN A CA 1
ATOM 642 C C . GLN A 1 82 ? -17.867 3.436 20.396 1.00 78.38 82 GLN A C 1
ATOM 644 O O . GLN A 1 82 ? -18.970 3.840 20.763 1.00 78.38 82 GLN A O 1
ATOM 649 N N . LYS A 1 83 ? -17.028 4.200 19.684 1.00 78.88 83 LYS A N 1
ATOM 650 C CA . LYS A 1 83 ? -17.363 5.574 19.279 1.00 78.88 83 LYS A CA 1
ATOM 651 C C . LYS A 1 83 ? -18.430 5.596 18.187 1.00 78.88 83 LYS A C 1
ATOM 653 O O . LYS A 1 83 ? -19.478 6.205 18.372 1.00 78.88 83 LYS A O 1
ATOM 658 N N . ASN A 1 84 ? -18.164 4.919 17.067 1.00 71.06 84 ASN A N 1
ATOM 659 C CA . ASN A 1 84 ? -18.958 5.076 15.841 1.00 71.06 84 ASN A CA 1
ATOM 660 C C . ASN A 1 84 ? -19.510 3.757 15.278 1.00 71.06 84 ASN A C 1
ATOM 662 O O . ASN A 1 84 ? -20.219 3.777 14.275 1.00 71.06 84 ASN A O 1
ATOM 666 N N . GLY A 1 85 ? -19.167 2.603 15.863 1.00 74.56 85 GLY A N 1
ATOM 667 C CA . GLY A 1 85 ? -19.576 1.282 15.363 1.00 74.56 85 GLY A CA 1
ATOM 668 C C . GLY A 1 85 ? -19.048 0.943 13.964 1.00 74.56 85 GLY A C 1
ATOM 669 O O . GLY A 1 85 ? -19.484 -0.038 13.360 1.00 74.56 85 GLY A O 1
ATOM 670 N N . ASN A 1 86 ? -18.132 1.753 13.424 1.00 81.19 86 ASN A N 1
ATOM 671 C CA . ASN A 1 86 ? -17.564 1.572 12.098 1.00 81.19 86 ASN A CA 1
ATOM 672 C C . ASN A 1 86 ? -16.236 0.820 12.207 1.00 81.19 86 ASN A C 1
ATOM 674 O O . ASN A 1 86 ? -15.237 1.349 12.696 1.00 81.19 86 ASN A O 1
ATOM 678 N N . PHE A 1 87 ? -16.222 -0.423 11.733 1.00 83.44 87 PHE A N 1
ATOM 679 C CA . PHE A 1 87 ? -15.034 -1.267 11.804 1.00 83.44 87 PHE A CA 1
ATOM 680 C C . PHE A 1 87 ? -13.891 -0.760 10.908 1.00 83.44 87 PHE A C 1
ATOM 682 O O . PHE A 1 87 ? -12.726 -1.008 11.209 1.00 83.44 87 PHE A O 1
ATOM 689 N N . MET A 1 88 ? -14.196 0.004 9.850 1.00 84.38 88 MET A N 1
ATOM 690 C CA . MET A 1 88 ? -13.168 0.624 9.011 1.00 84.38 88 MET A CA 1
ATOM 691 C C . MET A 1 88 ? -12.310 1.611 9.800 1.00 84.38 88 MET A C 1
ATOM 693 O O . MET A 1 88 ? -11.088 1.569 9.712 1.00 84.38 88 MET A O 1
ATOM 697 N N . GLU A 1 89 ? -12.945 2.452 10.616 1.00 82.94 89 GLU A N 1
ATOM 698 C CA . GLU A 1 89 ? -12.261 3.420 11.483 1.00 82.94 89 GLU A CA 1
ATOM 699 C C . GLU A 1 89 ? -11.317 2.714 12.460 1.00 82.94 89 GLU A C 1
ATOM 701 O O . GLU A 1 89 ? -10.188 3.147 12.673 1.00 82.94 89 GLU A O 1
ATOM 706 N N . CYS A 1 90 ? -11.741 1.559 12.980 1.00 84.62 90 CYS A N 1
ATOM 707 C CA . CYS A 1 90 ? -10.916 0.733 13.855 1.00 84.62 90 CYS A CA 1
ATOM 708 C C . CYS A 1 90 ? -9.654 0.250 13.132 1.00 84.62 90 CYS A C 1
ATOM 710 O O . CYS A 1 90 ? -8.553 0.344 13.670 1.00 84.62 90 CYS A O 1
ATOM 712 N N . LEU A 1 91 ? -9.803 -0.255 11.903 1.00 83.69 91 LEU A N 1
ATOM 713 C CA . LEU A 1 91 ? -8.675 -0.733 11.105 1.00 83.69 91 LEU A CA 1
ATOM 714 C C . LEU A 1 91 ? -7.718 0.400 10.722 1.00 83.69 91 LEU A C 1
ATOM 716 O O . LEU A 1 91 ? -6.505 0.207 10.754 1.00 83.69 91 LEU A O 1
ATOM 720 N N . VAL A 1 92 ? -8.247 1.579 10.395 1.00 82.25 92 VAL A N 1
ATOM 721 C CA . VAL A 1 92 ? -7.439 2.760 10.071 1.00 82.25 92 VAL A CA 1
ATOM 722 C C . VAL A 1 92 ? -6.679 3.270 11.298 1.00 82.25 92 VAL A C 1
ATOM 724 O O . VAL A 1 92 ? -5.488 3.569 11.195 1.00 82.25 92 VAL A O 1
ATOM 727 N N . ALA A 1 93 ? -7.315 3.304 12.470 1.00 82.19 93 ALA A N 1
ATOM 728 C CA . ALA A 1 93 ? -6.650 3.663 13.719 1.00 82.19 93 ALA A CA 1
ATOM 729 C C . ALA A 1 93 ? -5.510 2.690 14.053 1.00 82.19 93 ALA A C 1
ATOM 731 O O . ALA A 1 93 ? -4.415 3.119 14.416 1.00 82.19 93 ALA A O 1
ATOM 732 N N . VAL A 1 94 ? -5.728 1.385 13.852 1.00 81.00 94 VAL A N 1
ATOM 733 C CA . VAL A 1 94 ? -4.672 0.372 13.991 1.00 81.00 94 VAL A CA 1
ATOM 734 C C . VAL A 1 94 ? -3.559 0.586 12.965 1.00 81.00 94 VAL A C 1
ATOM 736 O O . VAL A 1 94 ? -2.388 0.502 13.325 1.00 81.00 94 VAL A O 1
ATOM 739 N N . ALA A 1 95 ? -3.873 0.910 11.709 1.00 75.81 95 ALA A N 1
ATOM 740 C CA . ALA A 1 95 ? -2.856 1.192 10.694 1.00 75.81 95 ALA A CA 1
ATOM 741 C C . ALA A 1 95 ? -1.937 2.358 11.091 1.00 75.81 95 ALA A C 1
ATOM 743 O O . ALA A 1 95 ? -0.722 2.260 10.923 1.00 75.81 95 ALA A O 1
ATOM 744 N N . GLY A 1 96 ? -2.493 3.407 11.707 1.00 70.50 96 GLY A N 1
ATOM 745 C CA . GLY A 1 96 ? -1.733 4.557 12.209 1.00 70.50 96 GLY A CA 1
ATOM 746 C C . GLY A 1 96 ? -0.699 4.224 13.294 1.00 70.50 96 GLY A C 1
ATOM 747 O O . GLY A 1 96 ? 0.215 5.011 13.523 1.00 70.50 96 GLY A O 1
ATOM 748 N N . THR A 1 97 ? -0.797 3.056 13.940 1.00 76.31 97 THR A N 1
ATOM 749 C CA . THR A 1 97 ? 0.192 2.591 14.934 1.00 76.31 97 THR A CA 1
ATOM 750 C C . THR A 1 97 ? 1.430 1.936 14.309 1.00 76.31 97 THR A C 1
ATOM 752 O O . THR A 1 97 ? 2.433 1.749 14.992 1.00 76.31 97 THR A O 1
ATOM 755 N N . GLY A 1 98 ? 1.385 1.584 13.016 1.00 73.00 98 GLY A N 1
ATOM 756 C CA . GLY A 1 98 ? 2.454 0.848 12.329 1.00 73.00 98 GLY A CA 1
ATOM 757 C C . GLY A 1 98 ? 2.482 -0.662 12.615 1.00 73.00 98 GLY A C 1
ATOM 758 O O . GLY A 1 98 ? 3.338 -1.376 12.094 1.00 73.00 98 GLY A O 1
ATOM 759 N N . ASP A 1 99 ? 1.539 -1.181 13.406 1.00 82.19 99 ASP A N 1
ATOM 760 C CA . ASP A 1 99 ? 1.526 -2.589 13.824 1.00 82.19 99 ASP A CA 1
ATOM 761 C C . ASP A 1 99 ? 0.822 -3.539 12.847 1.00 82.19 99 ASP A C 1
ATOM 763 O O . ASP A 1 99 ? 0.971 -4.764 12.941 1.00 82.19 99 ASP A O 1
ATOM 767 N N . LEU A 1 100 ? 0.095 -2.990 11.871 1.00 81.50 100 LEU A N 1
ATOM 768 C CA . LEU A 1 100 ? -0.735 -3.755 10.941 1.00 81.50 100 LEU A CA 1
ATOM 769 C C . LEU A 1 100 ? 0.074 -4.771 10.116 1.00 81.50 100 LEU A C 1
ATOM 771 O O . LEU A 1 100 ? -0.399 -5.875 9.847 1.00 81.50 100 LEU A O 1
ATOM 775 N N . GLU A 1 101 ? 1.323 -4.448 9.771 1.00 80.31 101 GLU A N 1
ATOM 776 C CA . GLU A 1 101 ? 2.196 -5.362 9.030 1.00 80.31 101 GLU A CA 1
ATOM 777 C C . GLU A 1 101 ? 2.605 -6.586 9.869 1.00 80.31 101 GLU A C 1
ATOM 779 O O . GLU A 1 101 ? 2.670 -7.712 9.370 1.00 80.31 101 GLU A O 1
ATOM 784 N N . GLY A 1 102 ? 2.854 -6.381 11.165 1.00 84.62 102 GLY A N 1
ATOM 785 C CA . GLY A 1 102 ? 3.177 -7.461 12.095 1.00 84.62 102 GLY A CA 1
ATOM 786 C C . GLY A 1 102 ? 1.991 -8.401 12.304 1.00 84.62 102 GLY A C 1
ATOM 787 O O . GLY A 1 102 ? 2.155 -9.621 12.276 1.00 84.62 102 GLY A O 1
ATOM 788 N N . VAL A 1 103 ? 0.789 -7.833 12.420 1.00 87.19 103 VAL A N 1
ATOM 789 C CA . VAL A 1 103 ? -0.470 -8.587 12.475 1.00 87.19 103 VAL A CA 1
ATOM 790 C C . VAL A 1 103 ? -0.685 -9.406 11.203 1.00 87.19 103 VAL A C 1
ATOM 792 O O . VAL A 1 103 ? -0.981 -10.598 11.284 1.00 87.19 103 VAL A O 1
ATOM 795 N N . ALA A 1 104 ? -0.474 -8.803 10.029 1.00 87.25 104 ALA A N 1
ATOM 796 C CA . ALA A 1 104 ? -0.601 -9.494 8.750 1.00 87.25 104 ALA A CA 1
ATOM 797 C C . ALA A 1 104 ? 0.380 -10.671 8.630 1.00 87.25 104 ALA A C 1
ATOM 799 O O . ALA A 1 104 ? -0.014 -11.750 8.194 1.00 87.25 104 ALA A O 1
ATOM 800 N N . LYS A 1 105 ? 1.637 -10.504 9.067 1.00 87.06 105 LYS A N 1
ATOM 801 C CA . LYS A 1 105 ? 2.643 -11.583 9.065 1.00 87.06 105 LYS A CA 1
ATOM 802 C C . LYS A 1 105 ? 2.200 -12.782 9.908 1.00 87.06 105 LYS A C 1
ATOM 804 O O . LYS A 1 105 ? 2.294 -13.912 9.436 1.00 87.06 105 LYS A O 1
ATOM 809 N N . ILE A 1 106 ? 1.673 -12.546 11.111 1.00 89.38 106 ILE A N 1
ATOM 810 C CA . ILE A 1 106 ? 1.180 -13.627 11.981 1.00 89.38 106 ILE A CA 1
ATOM 811 C C . ILE A 1 106 ? -0.051 -14.305 11.367 1.00 89.38 106 ILE A C 1
ATOM 813 O O . ILE A 1 106 ? -0.118 -15.534 11.323 1.00 89.38 106 ILE A O 1
ATOM 817 N N . LEU A 1 107 ? -0.997 -13.524 10.833 1.00 88.94 107 LEU A N 1
ATOM 818 C CA . LEU A 1 107 ? -2.179 -14.063 10.156 1.00 88.94 107 LEU A CA 1
ATOM 819 C C . LEU A 1 107 ? -1.799 -14.961 8.980 1.00 88.94 107 LEU A C 1
ATOM 821 O O . LEU A 1 107 ? -2.296 -16.077 8.899 1.00 88.94 107 LEU A O 1
ATOM 825 N N . LEU A 1 108 ? -0.890 -14.522 8.110 1.00 88.62 108 LEU A N 1
ATOM 826 C CA . LEU A 1 108 ? -0.449 -15.300 6.947 1.00 88.62 108 LEU A CA 1
ATOM 827 C C . LEU A 1 108 ? 0.334 -16.557 7.335 1.00 88.62 108 LEU A C 1
ATOM 829 O O . LEU A 1 108 ? 0.216 -17.577 6.659 1.00 88.62 108 LEU A O 1
ATOM 833 N N . ALA A 1 109 ? 1.099 -16.508 8.429 1.00 89.06 109 ALA A N 1
ATOM 834 C CA . ALA A 1 109 ? 1.826 -17.670 8.931 1.00 89.06 109 ALA A CA 1
ATOM 835 C C . ALA A 1 109 ? 0.886 -18.790 9.409 1.00 89.06 109 ALA A C 1
ATOM 837 O O . ALA A 1 109 ? 1.217 -19.967 9.281 1.00 89.06 109 ALA A O 1
ATOM 838 N N . LYS A 1 110 ? -0.283 -18.435 9.956 1.00 91.06 110 LYS A N 1
ATOM 839 C CA . LYS A 1 110 ? -1.278 -19.399 10.458 1.00 91.06 110 LYS A CA 1
ATOM 840 C C . LYS A 1 110 ? -2.402 -19.697 9.468 1.00 91.06 110 LYS A C 1
ATOM 842 O O . LYS A 1 110 ? -2.989 -20.769 9.541 1.00 91.06 110 LYS A O 1
ATOM 847 N N . CYS A 1 111 ? -2.680 -18.775 8.548 1.00 89.88 111 CYS A N 1
ATOM 848 C CA . CYS A 1 111 ? -3.764 -18.838 7.568 1.00 89.88 111 CYS A CA 1
ATOM 849 C C . CYS A 1 111 ? -3.187 -18.670 6.148 1.00 89.88 111 CYS A C 1
ATOM 851 O O . CYS A 1 111 ? -3.364 -17.624 5.523 1.00 89.88 111 CYS A O 1
ATOM 853 N N . PRO A 1 112 ? -2.475 -19.664 5.591 1.00 80.12 112 PRO A N 1
ATOM 854 C CA . PRO A 1 112 ? -1.793 -19.505 4.302 1.00 80.12 112 PRO A CA 1
ATOM 855 C C . PRO A 1 112 ? -2.755 -19.260 3.125 1.00 80.12 112 PRO A C 1
ATOM 857 O O . PRO A 1 112 ? -2.399 -18.576 2.166 1.00 80.12 112 PRO A O 1
ATOM 860 N N . ASN A 1 113 ? -3.994 -19.758 3.211 1.00 82.25 113 ASN A N 1
ATOM 861 C CA . ASN A 1 113 ? -5.025 -19.559 2.183 1.00 82.25 113 ASN A CA 1
ATOM 862 C C . ASN A 1 113 ? -5.668 -18.165 2.232 1.00 82.25 113 ASN A C 1
ATOM 864 O O . ASN A 1 113 ? -6.339 -17.762 1.285 1.00 82.25 113 ASN A O 1
ATOM 868 N N . ALA A 1 114 ? -5.429 -17.415 3.307 1.00 83.69 114 ALA A N 1
ATOM 869 C CA . ALA A 1 114 ? -6.003 -16.099 3.545 1.00 83.69 114 ALA A CA 1
ATOM 870 C C . ALA A 1 114 ? -5.287 -14.965 2.795 1.00 83.69 114 ALA A C 1
ATOM 872 O O . ALA A 1 114 ? -5.639 -13.797 2.967 1.00 83.69 114 ALA A O 1
ATOM 873 N N . ARG A 1 115 ? -4.240 -15.275 2.017 1.00 80.31 115 ARG A N 1
ATOM 874 C CA . ARG A 1 115 ? -3.308 -14.272 1.488 1.00 80.31 115 ARG A CA 1
ATOM 875 C C . ARG A 1 115 ? -3.994 -13.147 0.726 1.00 80.31 115 ARG A C 1
ATOM 877 O O . ARG A 1 115 ? -3.756 -11.980 1.021 1.00 80.31 115 ARG A O 1
ATOM 884 N N . VAL A 1 116 ? -4.887 -13.505 -0.189 1.00 76.75 116 VAL A N 1
ATOM 885 C CA . VAL A 1 116 ? -5.603 -12.537 -1.028 1.00 76.75 116 VAL A CA 1
ATOM 886 C C . VAL A 1 116 ? -6.520 -11.649 -0.185 1.00 76.75 116 VAL A C 1
ATOM 888 O O . VAL A 1 116 ? -6.606 -10.446 -0.423 1.00 76.75 116 VAL A O 1
ATOM 891 N N . GLN A 1 117 ? -7.199 -12.221 0.810 1.00 82.25 117 GLN A N 1
ATOM 892 C CA . GLN A 1 117 ? -8.085 -11.485 1.709 1.00 82.25 117 GLN A CA 1
ATOM 893 C C . GLN A 1 117 ? -7.288 -10.519 2.591 1.00 82.25 117 GLN A C 1
ATOM 895 O O . GLN A 1 117 ? -7.676 -9.362 2.726 1.00 82.25 117 GLN A O 1
ATOM 900 N N . VAL A 1 118 ? -6.154 -10.962 3.147 1.00 81.00 118 VAL A N 1
ATOM 901 C CA . VAL A 1 118 ? -5.260 -10.107 3.943 1.00 81.00 118 VAL A CA 1
ATOM 902 C C . VAL A 1 118 ? -4.732 -8.953 3.093 1.00 81.00 118 VAL A C 1
ATOM 904 O O . VAL A 1 118 ? -4.820 -7.805 3.515 1.00 81.00 118 VAL A O 1
ATOM 907 N N . GLU A 1 119 ? -4.236 -9.221 1.885 1.00 77.44 119 GLU A N 1
ATOM 908 C CA . GLU A 1 119 ? -3.724 -8.181 0.984 1.00 77.44 119 GLU A CA 1
ATOM 909 C C . GLU A 1 119 ? -4.811 -7.167 0.607 1.00 77.44 119 GLU A C 1
ATOM 911 O O . GLU A 1 119 ? -4.564 -5.961 0.665 1.00 77.44 119 GLU A O 1
ATOM 916 N N . ARG A 1 120 ? -6.036 -7.622 0.308 1.00 77.62 120 ARG A N 1
ATOM 917 C CA . ARG A 1 120 ? -7.144 -6.712 -0.015 1.00 77.62 120 ARG A CA 1
ATOM 918 C C . ARG A 1 120 ? -7.577 -5.872 1.184 1.00 77.62 120 ARG A C 1
ATOM 920 O O . ARG A 1 120 ? -7.858 -4.686 1.024 1.00 77.62 120 ARG A O 1
ATOM 927 N N . VAL A 1 121 ? -7.591 -6.455 2.384 1.00 83.81 121 VAL A N 1
ATOM 928 C CA . VAL A 1 121 ? -7.861 -5.719 3.626 1.00 83.81 121 VAL A CA 1
ATOM 929 C C . VAL A 1 121 ? -6.802 -4.639 3.833 1.00 83.81 121 VAL A C 1
ATOM 931 O O . VAL A 1 121 ? -7.160 -3.483 4.032 1.00 83.81 121 VAL A O 1
ATOM 934 N N . LEU A 1 122 ? -5.513 -4.973 3.715 1.00 80.75 122 LEU A N 1
ATOM 935 C CA . LEU A 1 122 ? -4.422 -4.001 3.846 1.00 80.75 122 LEU A CA 1
ATOM 936 C C . LEU A 1 122 ? -4.543 -2.861 2.827 1.00 80.75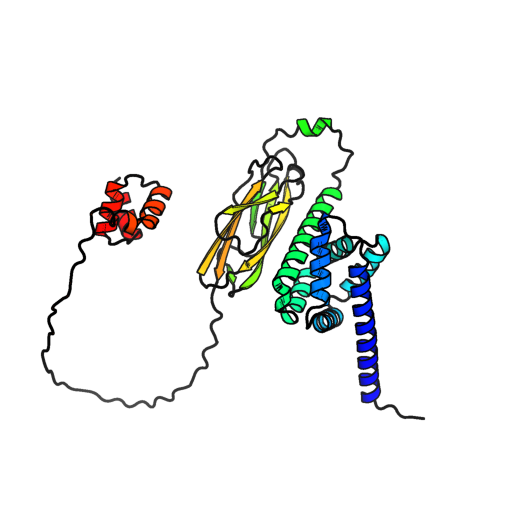 122 LEU A C 1
ATOM 938 O O . LEU A 1 122 ? -4.413 -1.697 3.198 1.00 80.75 122 LEU A O 1
ATOM 942 N N . GLN A 1 123 ? -4.839 -3.182 1.565 1.00 73.50 123 GLN A N 1
ATOM 943 C CA . GLN A 1 123 ? -5.037 -2.183 0.513 1.00 73.50 123 GLN A CA 1
ATOM 944 C C . GLN A 1 123 ? -6.208 -1.245 0.827 1.00 73.50 123 GLN A C 1
ATOM 946 O O . GLN A 1 123 ? -6.054 -0.028 0.737 1.00 73.50 123 GLN A O 1
ATOM 951 N N . GLN A 1 124 ? -7.355 -1.788 1.245 1.00 79.75 124 GLN A N 1
ATOM 952 C CA . GLN A 1 124 ? -8.519 -0.974 1.594 1.00 79.75 124 GLN A CA 1
ATOM 953 C C . GLN A 1 124 ? -8.241 -0.081 2.809 1.00 79.75 124 GLN A C 1
ATOM 955 O O . GLN A 1 124 ? -8.631 1.084 2.826 1.00 79.75 124 GLN A O 1
ATOM 960 N N . VAL A 1 125 ? -7.543 -0.606 3.819 1.00 82.94 125 VAL A N 1
ATOM 961 C CA . VAL A 1 125 ? -7.151 0.149 5.017 1.00 82.94 125 VAL A CA 1
ATOM 962 C C . VAL A 1 125 ? -6.207 1.286 4.673 1.00 82.94 125 VAL A C 1
ATOM 964 O O . VAL A 1 125 ? -6.433 2.409 5.120 1.00 82.94 125 VAL A O 1
ATOM 967 N N . GLN A 1 126 ? -5.216 1.036 3.821 1.00 74.56 126 GLN A N 1
ATOM 968 C CA . GLN A 1 126 ? -4.312 2.077 3.351 1.00 74.56 126 GLN A CA 1
ATOM 969 C C . GLN A 1 126 ? -5.058 3.161 2.563 1.00 74.56 126 GLN A C 1
ATOM 971 O O . GLN A 1 126 ? -4.846 4.350 2.799 1.00 74.56 126 GLN A O 1
ATOM 976 N N . TYR A 1 127 ? -5.957 2.762 1.659 1.00 73.06 127 TYR A N 1
ATOM 977 C CA . TYR A 1 127 ? -6.777 3.689 0.883 1.00 73.06 127 TYR A CA 1
ATOM 978 C C . TYR A 1 127 ? -7.611 4.599 1.794 1.00 73.06 127 TYR A C 1
ATOM 980 O O . TYR A 1 127 ? -7.549 5.823 1.664 1.00 73.06 127 TYR A O 1
ATOM 988 N N . SER A 1 128 ? -8.339 4.029 2.760 1.00 76.94 128 SER A N 1
ATOM 989 C CA . SER A 1 128 ? -9.174 4.826 3.665 1.00 76.94 128 SER A CA 1
ATOM 990 C C . SER A 1 128 ? -8.356 5.662 4.645 1.00 76.94 128 SER A C 1
ATOM 992 O O . SER A 1 128 ? -8.759 6.780 4.949 1.00 76.94 128 SER A O 1
ATOM 994 N N . HIS A 1 129 ? -7.191 5.188 5.098 1.00 76.88 129 HIS A N 1
ATOM 995 C CA . HIS A 1 129 ? -6.278 5.996 5.910 1.00 76.88 129 HIS A CA 1
ATOM 996 C C . HIS A 1 129 ? -5.808 7.242 5.150 1.00 76.88 129 HIS A C 1
ATOM 998 O O . HIS A 1 129 ? -5.889 8.359 5.663 1.00 76.88 129 HIS A O 1
ATOM 1004 N N . ASN A 1 130 ? -5.404 7.076 3.888 1.00 68.25 130 ASN A N 1
ATOM 1005 C CA . ASN A 1 130 ? -5.016 8.194 3.032 1.00 68.25 130 ASN A CA 1
ATOM 1006 C C . ASN A 1 130 ? -6.200 9.147 2.782 1.00 68.25 130 ASN A C 1
ATOM 1008 O O . ASN A 1 130 ? -6.026 10.366 2.815 1.00 68.25 130 ASN A O 1
ATOM 1012 N N . ALA A 1 131 ? -7.410 8.613 2.580 1.00 70.12 131 ALA A N 1
ATOM 1013 C CA . ALA A 1 131 ? -8.622 9.416 2.420 1.00 70.12 131 ALA A CA 1
ATOM 1014 C C . ALA A 1 131 ? -8.972 10.219 3.687 1.00 70.12 131 ALA A C 1
ATOM 1016 O O . ALA A 1 131 ? -9.328 11.394 3.595 1.00 70.12 131 ALA A O 1
ATOM 1017 N N . GLN A 1 132 ? -8.807 9.638 4.877 1.00 69.06 132 GLN A N 1
ATOM 1018 C CA . GLN A 1 132 ? -9.003 10.359 6.134 1.00 69.06 132 GLN A CA 1
ATOM 1019 C C . GLN A 1 132 ? -7.975 11.466 6.327 1.00 69.06 132 GLN A C 1
ATOM 1021 O O . GLN A 1 132 ? -8.361 12.575 6.690 1.00 69.06 132 GLN A O 1
ATOM 1026 N N . LEU A 1 133 ? -6.699 11.217 6.022 1.00 65.44 133 LEU A N 1
ATOM 1027 C CA . LEU A 1 133 ? -5.665 12.255 6.051 1.00 65.44 133 LEU A CA 1
ATOM 1028 C C . LEU A 1 133 ? -5.991 13.420 5.103 1.00 65.44 133 LEU A C 1
ATOM 1030 O O . LEU A 1 133 ? -5.715 14.570 5.442 1.00 65.44 133 LEU A O 1
ATOM 1034 N N . MET A 1 134 ? -6.640 13.156 3.960 1.00 58.41 134 MET A N 1
ATOM 1035 C CA . MET A 1 134 ? -7.166 14.220 3.092 1.00 58.41 134 MET A CA 1
ATOM 1036 C C . MET A 1 134 ? -8.285 15.032 3.747 1.00 58.41 134 MET A C 1
ATOM 1038 O O . MET A 1 134 ? -8.361 16.237 3.522 1.00 58.41 134 MET A O 1
ATOM 1042 N N . SER A 1 135 ? -9.148 14.392 4.538 1.00 58.06 135 SER A N 1
ATOM 1043 C CA . SER A 1 135 ? -10.259 15.063 5.227 1.00 58.06 135 SER A CA 1
ATOM 1044 C C . SER A 1 135 ? -9.843 15.787 6.516 1.00 58.06 135 SER A C 1
ATOM 1046 O O . SER A 1 135 ? -10.464 16.779 6.880 1.00 58.06 135 SER A O 1
ATOM 1048 N N . ALA A 1 136 ? -8.801 15.289 7.193 1.00 53.09 136 ALA A N 1
ATOM 1049 C CA . ALA A 1 136 ? -8.382 15.703 8.532 1.00 53.09 136 ALA A CA 1
ATOM 1050 C C . ALA A 1 136 ? -7.188 16.670 8.550 1.00 53.09 136 ALA A C 1
ATOM 1052 O O . ALA A 1 136 ? -6.893 17.244 9.595 1.00 53.09 136 ALA A O 1
ATOM 1053 N N . SER A 1 137 ? -6.484 16.857 7.428 1.00 42.66 137 SER A N 1
ATOM 1054 C CA . SER A 1 137 ? -5.548 17.979 7.292 1.00 42.66 137 SER A CA 1
ATOM 1055 C C . SER A 1 137 ? -6.296 19.293 7.580 1.00 42.66 137 SER A C 1
ATOM 1057 O O . SER A 1 137 ? -7.476 19.376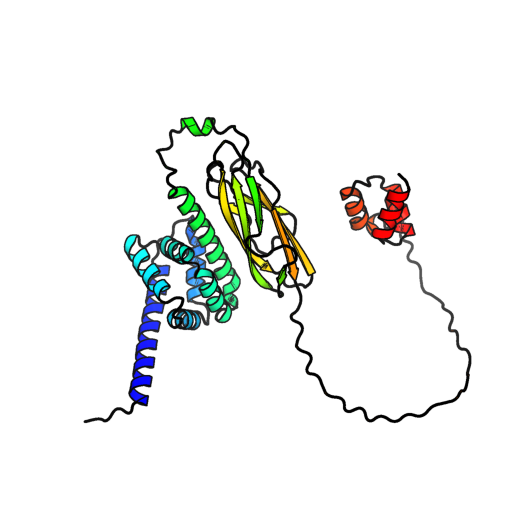 7.240 1.00 42.66 137 SER A O 1
ATOM 1059 N N . ASP A 1 138 ? -5.635 20.302 8.175 1.00 43.53 138 ASP A N 1
ATOM 1060 C CA . ASP A 1 138 ? -6.123 21.680 8.465 1.00 43.53 138 ASP A CA 1
ATOM 1061 C C . ASP A 1 138 ? -6.511 22.483 7.192 1.00 43.53 138 ASP A C 1
ATOM 1063 O O . ASP A 1 138 ? -6.240 23.668 7.027 1.00 43.53 138 ASP A O 1
ATOM 1067 N N . TYR A 1 139 ? -7.099 21.793 6.232 1.00 42.94 139 TYR A N 1
ATOM 1068 C CA . TYR A 1 139 ? -7.198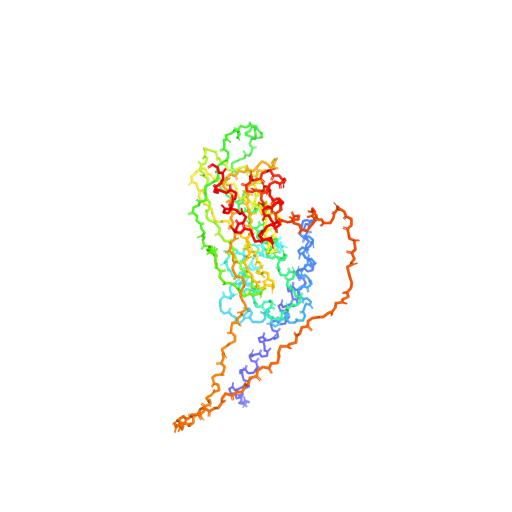 22.073 4.814 1.00 42.94 139 TYR A CA 1
ATOM 1069 C C . TYR A 1 139 ? -8.644 22.301 4.374 1.00 42.94 139 TYR A C 1
ATOM 1071 O O . TYR A 1 139 ? -8.896 22.790 3.275 1.00 42.94 139 TYR A O 1
ATOM 1079 N N . PHE A 1 140 ? -9.594 21.954 5.241 1.00 41.09 140 PHE A N 1
ATOM 1080 C CA . PHE A 1 140 ? -11.006 22.278 5.115 1.00 41.09 140 PHE A CA 1
ATOM 1081 C C . PHE A 1 140 ? -11.323 23.561 5.903 1.00 41.09 140 PHE A C 1
ATOM 1083 O O . PHE A 1 140 ? -12.146 23.568 6.815 1.00 41.09 140 PHE A O 1
ATOM 1090 N N . GLU A 1 141 ? -10.718 24.688 5.517 1.00 41.72 141 GLU A N 1
ATOM 1091 C CA . GLU A 1 141 ? -11.545 25.897 5.473 1.00 41.72 141 GLU A CA 1
ATOM 1092 C C . GLU A 1 141 ? -12.561 25.682 4.344 1.00 41.72 141 GLU A C 1
ATOM 1094 O O . GLU A 1 141 ? -12.228 25.157 3.280 1.00 41.72 141 GLU A O 1
ATOM 1099 N N . ALA A 1 142 ? -13.829 25.968 4.636 1.00 40.25 142 ALA A N 1
ATOM 1100 C CA . ALA A 1 142 ? -14.977 25.639 3.804 1.00 40.25 142 ALA A CA 1
ATOM 1101 C C . ALA A 1 142 ? -14.726 25.904 2.309 1.00 40.25 142 ALA A C 1
ATOM 1103 O O . ALA A 1 142 ? -14.396 27.016 1.906 1.00 40.25 142 ALA A O 1
ATOM 1104 N N . ILE A 1 143 ? -14.932 24.865 1.496 1.00 43.31 143 ILE A N 1
ATOM 1105 C CA . ILE A 1 143 ? -14.870 24.916 0.036 1.00 43.31 143 ILE A CA 1
ATOM 1106 C C . ILE A 1 143 ? -15.793 26.036 -0.461 1.00 43.31 143 ILE A C 1
ATOM 1108 O O . ILE A 1 143 ? -17.013 25.870 -0.507 1.00 43.31 143 ILE A O 1
ATOM 1112 N N . ASN A 1 144 ? -15.216 27.158 -0.893 1.00 42.25 144 ASN A N 1
ATOM 1113 C CA . ASN A 1 144 ? -15.891 28.047 -1.824 1.00 42.25 144 ASN A CA 1
ATOM 1114 C C . ASN A 1 144 ? -15.743 27.414 -3.208 1.00 42.25 144 ASN A C 1
ATOM 1116 O O . ASN A 1 144 ? -14.647 27.315 -3.756 1.00 42.25 144 ASN A O 1
ATOM 1120 N N . ILE A 1 145 ? -16.862 26.956 -3.770 1.00 44.66 145 ILE A N 1
ATOM 1121 C CA . ILE A 1 145 ? -16.945 26.236 -5.053 1.00 44.66 145 ILE A CA 1
ATOM 1122 C C . ILE A 1 145 ? -16.290 27.029 -6.210 1.00 44.66 145 ILE A C 1
ATOM 1124 O O . ILE A 1 145 ? -15.911 26.450 -7.225 1.00 44.66 145 ILE A O 1
ATOM 1128 N N . GLU A 1 146 ? -16.066 28.333 -6.042 1.00 44.38 146 GLU A N 1
ATOM 1129 C CA . GLU A 1 146 ? -15.388 29.198 -7.011 1.00 44.38 146 GLU A CA 1
ATOM 1130 C C . GLU A 1 146 ? -13.860 28.983 -7.114 1.00 44.38 146 GLU A C 1
ATOM 1132 O O . GLU A 1 146 ? -13.309 29.181 -8.198 1.00 44.38 146 GLU A O 1
ATOM 1137 N N . GLU A 1 147 ? -13.168 28.496 -6.072 1.00 48.34 147 GLU A N 1
ATOM 1138 C CA . GLU A 1 147 ? -11.701 28.293 -6.102 1.00 48.34 147 GLU A CA 1
ATOM 1139 C C . GLU A 1 147 ? -11.257 27.058 -6.901 1.00 48.34 147 GLU A C 1
ATOM 1141 O O . GLU A 1 147 ? -10.129 27.006 -7.392 1.00 48.34 147 GLU A O 1
ATOM 1146 N N . THR A 1 148 ? -12.150 26.093 -7.147 1.00 46.91 148 THR A N 1
ATOM 1147 C CA . THR A 1 148 ? -11.837 24.919 -7.993 1.00 46.91 148 THR A CA 1
ATOM 1148 C C . THR A 1 148 ? -11.539 25.278 -9.453 1.00 46.91 148 THR A C 1
ATOM 1150 O O . THR A 1 148 ? -10.996 24.459 -10.189 1.00 46.91 148 THR A O 1
ATOM 1153 N N . LYS A 1 149 ? -11.826 26.516 -9.879 1.00 45.12 149 LYS A N 1
ATOM 1154 C CA . LYS A 1 149 ? -11.457 27.032 -11.206 1.00 45.12 149 LYS A CA 1
ATOM 1155 C C . LYS A 1 149 ? -10.109 27.767 -11.246 1.00 45.12 149 LYS A C 1
ATOM 1157 O O . LYS A 1 149 ? -9.696 28.154 -12.338 1.00 45.12 149 LYS A O 1
ATOM 1162 N N . GLN A 1 150 ? -9.425 27.974 -10.114 1.00 45.44 150 GLN A N 1
ATOM 1163 C CA . GLN A 1 150 ? -8.222 28.821 -10.037 1.00 45.44 150 GLN A CA 1
ATOM 1164 C C . GLN A 1 150 ? -6.888 28.088 -9.831 1.00 45.44 150 GLN A C 1
ATOM 1166 O O . GLN A 1 150 ? -5.841 28.708 -10.015 1.00 45.44 150 GLN A O 1
ATOM 1171 N N . ASP A 1 151 ? -6.873 26.777 -9.583 1.00 52.88 151 ASP A N 1
ATOM 1172 C CA . ASP A 1 151 ? -5.628 25.999 -9.436 1.00 52.88 151 ASP A CA 1
ATOM 1173 C C . ASP A 1 151 ? -5.007 25.568 -10.792 1.00 52.88 151 ASP A C 1
ATOM 1175 O O . ASP A 1 151 ? -4.555 24.444 -10.980 1.00 52.88 151 ASP A O 1
ATOM 1179 N N . LEU A 1 152 ? -4.948 26.490 -11.762 1.00 53.81 152 LEU A N 1
ATOM 1180 C CA . LEU A 1 152 ? -4.353 26.295 -13.102 1.00 53.81 152 LEU A CA 1
ATOM 1181 C C . LEU A 1 152 ? -2.808 26.355 -13.119 1.00 53.81 152 LEU A C 1
ATOM 1183 O O . LEU A 1 152 ? -2.194 26.354 -14.189 1.00 53.81 152 LEU A O 1
ATOM 1187 N N . GLY A 1 153 ? -2.162 26.458 -11.955 1.00 62.72 153 GLY A N 1
ATOM 1188 C CA . GLY A 1 153 ? -0.704 26.468 -11.843 1.00 62.72 153 GLY A CA 1
ATOM 1189 C C . GLY A 1 153 ? -0.082 25.092 -12.127 1.00 62.72 153 GLY A C 1
ATOM 1190 O O . GLY A 1 153 ? -0.755 24.067 -12.029 1.00 62.72 153 GLY A O 1
ATOM 1191 N N . PRO A 1 154 ? 1.217 25.026 -12.473 1.00 76.19 154 PRO A N 1
ATOM 1192 C CA . PRO A 1 154 ? 1.880 23.754 -12.733 1.00 76.19 154 PRO A CA 1
ATOM 1193 C C . PRO A 1 154 ? 1.887 22.879 -11.471 1.00 76.19 154 PRO A C 1
ATOM 1195 O O . PRO A 1 154 ? 2.449 23.258 -10.441 1.00 76.19 154 PRO A O 1
ATOM 1198 N N . VAL A 1 155 ? 1.302 21.684 -11.566 1.00 86.88 155 VAL A N 1
ATOM 1199 C CA . VAL A 1 155 ? 1.369 20.670 -10.508 1.00 86.88 155 VAL A CA 1
ATOM 1200 C C . VAL A 1 155 ? 2.725 19.973 -10.599 1.00 86.88 155 VAL A C 1
ATOM 1202 O O . VAL A 1 155 ? 3.047 19.341 -11.607 1.00 86.88 155 VAL A O 1
ATOM 1205 N N . VAL A 1 156 ? 3.549 20.102 -9.557 1.00 90.50 156 VAL A N 1
ATOM 1206 C CA . VAL A 1 156 ? 4.926 19.589 -9.557 1.00 90.50 156 VAL A CA 1
ATOM 1207 C C . VAL A 1 156 ? 5.157 18.694 -8.351 1.00 90.50 156 VAL A C 1
ATOM 1209 O O . VAL A 1 156 ? 4.962 19.102 -7.206 1.00 90.50 156 VAL A O 1
ATOM 1212 N N . ALA A 1 157 ? 5.648 17.487 -8.615 1.00 94.00 157 ALA A N 1
ATOM 1213 C CA . ALA A 1 157 ? 6.163 16.585 -7.599 1.00 94.00 157 ALA A CA 1
ATOM 1214 C C . ALA A 1 157 ? 7.641 16.301 -7.853 1.00 94.00 157 ALA A C 1
ATOM 1216 O O . ALA A 1 157 ? 8.040 16.009 -8.984 1.00 94.00 157 ALA A O 1
ATOM 1217 N N . VAL A 1 158 ? 8.430 16.400 -6.789 1.00 93.38 158 VAL A N 1
ATOM 1218 C CA . VAL A 1 158 ? 9.872 16.171 -6.781 1.00 93.38 158 VAL A CA 1
ATOM 1219 C C . VAL A 1 158 ? 10.146 14.922 -5.961 1.00 93.38 158 VAL A C 1
ATOM 1221 O O . VAL A 1 158 ? 9.736 14.844 -4.805 1.00 93.38 158 VAL A O 1
ATOM 1224 N N . PHE A 1 159 ? 10.830 13.957 -6.561 1.00 95.25 159 PHE A N 1
ATOM 1225 C CA . PHE A 1 159 ? 11.350 12.795 -5.861 1.00 95.25 159 PHE A CA 1
ATOM 1226 C C . PHE A 1 159 ? 12.540 13.206 -4.991 1.00 95.25 159 PHE A C 1
ATOM 1228 O O . PHE A 1 159 ? 13.489 13.815 -5.484 1.00 95.25 159 PHE A O 1
ATOM 1235 N N . GLU A 1 160 ? 12.481 12.891 -3.699 1.00 92.69 160 GLU A N 1
ATOM 1236 C CA . GLU A 1 160 ? 13.557 13.184 -2.746 1.00 92.69 160 GLU A CA 1
ATOM 1237 C C . GLU A 1 160 ? 14.389 11.945 -2.399 1.00 92.69 160 GLU A C 1
ATOM 1239 O O . GLU A 1 160 ? 15.528 12.092 -1.960 1.00 92.69 160 GLU A O 1
ATOM 1244 N N . GLY A 1 161 ? 13.856 10.741 -2.616 1.00 88.19 161 GLY A N 1
ATOM 1245 C CA . GLY A 1 161 ? 14.591 9.496 -2.415 1.00 88.19 161 GLY A CA 1
ATOM 1246 C C . GLY A 1 161 ? 13.706 8.310 -2.051 1.00 88.19 161 GLY A C 1
ATOM 1247 O O . GLY A 1 161 ? 12.526 8.457 -1.715 1.00 88.19 161 GLY A O 1
ATOM 1248 N N . ASP A 1 162 ? 14.305 7.126 -2.106 1.00 90.56 162 ASP A N 1
ATOM 1249 C CA . ASP A 1 162 ? 13.719 5.906 -1.566 1.00 90.56 162 ASP A CA 1
ATOM 1250 C C . ASP A 1 162 ? 13.862 5.905 -0.045 1.00 90.56 162 ASP A C 1
ATOM 1252 O O . ASP A 1 162 ? 14.957 6.080 0.490 1.00 90.56 162 ASP A O 1
ATOM 1256 N N . VAL A 1 163 ? 12.750 5.703 0.657 1.00 89.19 163 VAL A N 1
ATOM 1257 C CA . VAL A 1 163 ? 12.735 5.524 2.115 1.00 89.19 163 VAL A CA 1
ATOM 1258 C C . VAL A 1 163 ? 12.917 4.046 2.457 1.00 89.19 163 VAL A C 1
ATOM 1260 O O . VAL A 1 163 ? 13.639 3.707 3.392 1.00 89.19 163 VAL A O 1
ATOM 1263 N N . THR A 1 164 ? 12.305 3.156 1.673 1.00 85.44 164 THR A N 1
ATOM 1264 C CA . THR A 1 164 ? 12.456 1.701 1.796 1.00 85.44 164 THR A CA 1
ATOM 1265 C C . THR A 1 164 ? 12.693 1.062 0.431 1.00 85.44 164 THR A C 1
ATOM 1267 O O . THR A 1 164 ? 12.386 1.655 -0.604 1.00 85.44 164 THR A O 1
ATOM 1270 N N . CYS A 1 165 ? 13.215 -0.171 0.437 1.00 90.44 165 CYS A N 1
ATOM 1271 C CA . CYS A 1 165 ? 13.467 -0.963 -0.770 1.00 90.44 165 CYS A CA 1
ATOM 1272 C C . CYS A 1 165 ? 14.248 -0.154 -1.832 1.00 90.44 165 CYS A C 1
ATOM 1274 O O . CYS A 1 165 ? 13.692 0.181 -2.882 1.00 90.44 165 CYS A O 1
ATOM 1276 N N . PRO A 1 166 ? 15.504 0.245 -1.546 1.00 90.44 166 PRO A N 1
ATOM 1277 C CA . PRO A 1 166 ? 16.342 0.921 -2.532 1.00 90.44 166 PRO A CA 1
ATOM 1278 C C . PRO A 1 166 ? 16.578 0.026 -3.754 1.00 90.44 166 PRO A C 1
ATOM 1280 O O . PRO A 1 166 ? 16.404 -1.195 -3.697 1.00 90.44 166 PRO A O 1
ATOM 1283 N N . ASP A 1 167 ? 16.999 0.632 -4.855 1.00 91.31 167 ASP A N 1
ATOM 1284 C CA . ASP A 1 167 ? 17.201 -0.086 -6.110 1.00 91.31 167 ASP A CA 1
ATOM 1285 C C . ASP A 1 167 ? 18.139 -1.289 -5.970 1.00 91.31 167 ASP A C 1
ATOM 1287 O O . ASP A 1 167 ? 19.200 -1.229 -5.342 1.00 91.31 167 ASP A O 1
ATOM 1291 N N . GLY A 1 168 ? 17.726 -2.401 -6.574 1.00 89.94 168 GLY A N 1
ATOM 1292 C CA . GLY A 1 168 ? 18.461 -3.657 -6.565 1.00 89.94 168 GLY A CA 1
ATOM 1293 C C . GLY A 1 168 ? 18.280 -4.489 -5.295 1.00 89.94 168 GLY A C 1
ATOM 1294 O O . GLY A 1 168 ? 18.970 -5.503 -5.160 1.00 89.94 168 GLY A O 1
ATOM 1295 N N . THR A 1 169 ? 17.365 -4.107 -4.391 1.00 94.31 169 THR A N 1
ATOM 1296 C CA . THR A 1 169 ? 17.040 -4.883 -3.180 1.00 94.31 169 THR A CA 1
ATOM 1297 C C . THR A 1 169 ? 16.802 -6.352 -3.530 1.00 94.31 169 THR A C 1
ATOM 1299 O O . THR A 1 169 ? 16.029 -6.666 -4.436 1.00 94.31 169 THR A O 1
ATOM 1302 N N . VAL A 1 170 ? 17.471 -7.256 -2.811 1.00 96.19 170 VAL A N 1
ATOM 1303 C CA . VAL A 1 170 ? 17.321 -8.702 -3.002 1.00 96.19 170 VAL A CA 1
ATOM 1304 C C . VAL A 1 170 ? 16.211 -9.218 -2.098 1.00 96.19 170 VAL A C 1
ATOM 1306 O O . VAL A 1 170 ? 16.271 -9.005 -0.889 1.00 96.19 170 VAL A O 1
ATOM 1309 N N . LEU A 1 171 ? 15.230 -9.904 -2.680 1.00 94.56 171 LEU A N 1
ATOM 1310 C CA . LEU A 1 171 ? 14.087 -10.489 -1.979 1.00 94.56 171 LEU A CA 1
ATOM 1311 C C . LEU A 1 171 ? 13.941 -11.972 -2.335 1.00 94.56 171 LEU A C 1
ATOM 1313 O O . LEU A 1 171 ? 14.346 -12.410 -3.415 1.00 94.56 171 LEU A O 1
ATOM 1317 N N . ALA A 1 172 ? 13.339 -12.750 -1.444 1.00 95.06 172 ALA A N 1
ATOM 1318 C CA . ALA A 1 172 ? 12.958 -14.124 -1.735 1.00 95.06 172 ALA A CA 1
ATOM 1319 C C . ALA A 1 172 ? 11.692 -14.178 -2.621 1.00 95.06 172 ALA A C 1
ATOM 1321 O O . ALA A 1 172 ? 10.859 -13.265 -2.593 1.00 95.06 172 ALA A O 1
ATOM 1322 N N . PRO A 1 173 ? 11.491 -15.260 -3.395 1.00 95.81 173 PRO A N 1
ATOM 1323 C CA . PRO A 1 173 ? 10.254 -15.475 -4.135 1.00 95.81 173 PRO A CA 1
ATOM 1324 C C . PRO A 1 173 ? 9.006 -15.369 -3.249 1.00 95.81 173 PRO A C 1
ATOM 1326 O O . PRO A 1 173 ? 8.902 -16.043 -2.225 1.00 95.81 173 PRO A O 1
ATOM 1329 N N . GLY A 1 174 ? 8.032 -14.545 -3.649 1.00 91.25 174 GLY A N 1
ATOM 1330 C CA . GLY A 1 174 ? 6.772 -14.367 -2.914 1.00 91.25 174 GLY A CA 1
ATOM 1331 C C . GLY A 1 174 ? 6.869 -13.526 -1.634 1.00 91.25 174 GLY A C 1
ATOM 1332 O O . GLY A 1 174 ? 5.853 -13.377 -0.937 1.00 91.25 174 GLY A O 1
ATOM 1333 N N . GLU A 1 175 ? 8.048 -12.977 -1.327 1.00 90.81 175 GLU A N 1
ATOM 1334 C CA . GLU A 1 175 ? 8.278 -12.119 -0.166 1.00 90.81 175 GLU A CA 1
ATOM 1335 C C . GLU A 1 175 ? 7.472 -10.813 -0.285 1.00 90.81 175 GLU A C 1
ATOM 1337 O O . GLU A 1 175 ? 7.597 -10.094 -1.282 1.00 90.81 175 GLU A O 1
ATOM 1342 N N . PRO A 1 176 ? 6.602 -10.495 0.690 1.00 88.38 176 PRO A N 1
ATOM 1343 C CA . PRO A 1 176 ? 5.902 -9.221 0.712 1.00 88.38 176 PRO A CA 1
ATOM 1344 C C . PRO A 1 176 ? 6.839 -8.106 1.189 1.00 88.38 176 PRO A C 1
ATOM 1346 O O . PRO A 1 176 ? 7.582 -8.288 2.153 1.00 88.38 176 PRO A O 1
ATOM 1349 N N . PHE A 1 177 ? 6.764 -6.938 0.558 1.00 89.62 177 PHE A N 1
ATOM 1350 C CA . PHE A 1 177 ? 7.597 -5.785 0.893 1.00 89.62 177 PHE A CA 1
ATOM 1351 C C . PHE A 1 177 ? 6.835 -4.468 0.716 1.00 89.62 177 PHE A C 1
ATOM 1353 O O . PHE A 1 177 ? 5.896 -4.384 -0.076 1.00 89.62 177 PHE A O 1
ATOM 1360 N N . ASP A 1 178 ? 7.257 -3.437 1.449 1.00 88.12 178 ASP A N 1
ATOM 1361 C CA . ASP A 1 178 ? 6.758 -2.071 1.287 1.00 88.12 178 ASP A CA 1
ATOM 1362 C C . ASP A 1 178 ? 7.779 -1.240 0.521 1.00 88.12 178 ASP A C 1
ATOM 1364 O O . ASP A 1 178 ? 8.935 -1.114 0.943 1.00 88.12 178 ASP A O 1
ATOM 1368 N N . LYS A 1 179 ? 7.345 -0.638 -0.585 1.00 93.69 179 LYS A N 1
ATOM 1369 C CA . LYS A 1 179 ? 8.098 0.414 -1.262 1.00 93.69 179 LYS A CA 1
ATOM 1370 C C . LYS A 1 179 ? 7.588 1.764 -0.796 1.00 93.69 179 LYS A C 1
ATOM 1372 O O . LYS A 1 179 ? 6.419 2.074 -0.996 1.00 93.69 179 LYS A O 1
ATOM 1377 N N . VAL A 1 180 ? 8.481 2.585 -0.258 1.00 91.38 180 VAL A N 1
ATOM 1378 C CA . VAL A 1 180 ? 8.166 3.944 0.170 1.00 91.38 180 VAL A CA 1
ATOM 1379 C C . VAL A 1 180 ? 9.075 4.929 -0.551 1.00 91.38 180 VAL A C 1
ATOM 1381 O O . VAL A 1 180 ? 10.300 4.844 -0.443 1.00 91.38 180 VAL A O 1
ATOM 1384 N N . TRP A 1 181 ? 8.477 5.883 -1.261 1.00 96.00 181 TRP A N 1
ATOM 1385 C CA . TRP A 1 181 ? 9.185 7.029 -1.832 1.00 96.00 181 TRP A CA 1
ATOM 1386 C C . TRP A 1 181 ? 8.870 8.288 -1.040 1.00 96.00 181 TRP A C 1
ATOM 1388 O O . TRP A 1 181 ? 7.712 8.543 -0.710 1.00 96.00 181 TRP A O 1
ATOM 1398 N N . LYS A 1 182 ? 9.879 9.127 -0.824 1.00 93.44 182 LYS A N 1
ATOM 1399 C CA . LYS A 1 182 ? 9.677 10.474 -0.302 1.00 93.44 182 LYS A CA 1
ATOM 1400 C C . LYS A 1 182 ? 9.481 11.446 -1.452 1.00 93.44 182 LYS A C 1
ATOM 1402 O O . LYS A 1 182 ? 10.361 11.595 -2.303 1.00 93.44 182 LYS A O 1
ATOM 1407 N N . LEU A 1 183 ? 8.332 12.112 -1.477 1.00 95.12 183 LEU A N 1
ATOM 1408 C CA . LEU A 1 183 ? 7.968 13.076 -2.510 1.00 95.12 183 LEU A CA 1
ATOM 1409 C C . LEU A 1 183 ? 7.691 14.435 -1.890 1.00 95.12 183 LEU A C 1
ATOM 1411 O O . LEU A 1 183 ? 7.039 14.527 -0.855 1.00 95.12 183 LEU A O 1
ATOM 1415 N N . ARG A 1 184 ? 8.109 15.500 -2.567 1.00 93.44 184 ARG A N 1
ATOM 1416 C CA . ARG A 1 184 ? 7.813 16.878 -2.177 1.00 93.44 184 ARG A CA 1
ATOM 1417 C C . ARG A 1 184 ? 6.983 17.581 -3.228 1.00 93.44 184 ARG A C 1
ATOM 1419 O O . ARG A 1 184 ? 7.263 17.472 -4.424 1.00 93.44 184 ARG A O 1
ATOM 1426 N N . ASN A 1 185 ? 6.015 18.378 -2.789 1.00 93.25 185 ASN A N 1
ATOM 1427 C CA . ASN A 1 185 ? 5.390 19.345 -3.674 1.00 93.25 185 ASN A CA 1
ATOM 1428 C C . ASN A 1 185 ? 6.391 20.471 -3.980 1.00 93.25 185 ASN A C 1
ATOM 1430 O O . ASN A 1 185 ? 6.722 21.295 -3.124 1.00 93.25 185 ASN A O 1
ATOM 1434 N N . GLY A 1 186 ? 6.908 20.472 -5.207 1.00 89.88 186 GLY A N 1
ATOM 1435 C CA . GLY A 1 186 ? 7.830 21.495 -5.703 1.00 89.88 186 GLY A CA 1
ATOM 1436 C C . GLY A 1 186 ? 7.140 22.648 -6.429 1.00 89.88 186 GLY A C 1
ATOM 1437 O O . GLY A 1 186 ? 7.831 23.519 -6.949 1.00 89.88 186 GLY A O 1
ATOM 1438 N N . GLY A 1 187 ? 5.810 22.620 -6.520 1.00 88.75 187 GLY A N 1
ATOM 1439 C CA . GLY A 1 187 ? 5.009 23.589 -7.253 1.00 88.75 187 GLY A CA 1
ATOM 1440 C C . GLY A 1 187 ? 4.593 24.786 -6.397 1.00 88.75 187 GLY A C 1
ATOM 1441 O O . GLY A 1 187 ? 4.736 24.761 -5.172 1.00 88.75 187 GLY A O 1
ATOM 1442 N N . PRO A 1 188 ? 4.067 25.843 -7.039 1.00 83.19 188 PRO A N 1
ATOM 1443 C CA . PRO A 1 188 ? 3.556 27.026 -6.348 1.00 83.19 188 PRO A CA 1
ATOM 1444 C C . PRO A 1 188 ? 2.190 26.784 -5.693 1.00 83.19 188 PRO A C 1
ATOM 1446 O O . PRO A 1 188 ? 1.832 27.492 -4.757 1.00 83.19 188 PRO A O 1
ATOM 1449 N N . ASN A 1 189 ? 1.454 25.775 -6.168 1.00 84.81 189 ASN A N 1
ATOM 1450 C CA . ASN A 1 189 ? 0.120 25.427 -5.704 1.00 84.81 189 ASN A CA 1
ATOM 1451 C C . ASN A 1 189 ? 0.134 24.068 -5.020 1.00 84.81 189 ASN A C 1
ATOM 1453 O O . ASN A 1 189 ? 1.028 23.243 -5.229 1.00 84.81 189 ASN A O 1
ATOM 1457 N N . LYS A 1 190 ? -0.886 23.835 -4.208 1.00 80.75 190 LYS A N 1
ATOM 1458 C CA . LYS A 1 190 ? -1.142 22.533 -3.612 1.00 80.75 190 LYS A CA 1
ATOM 1459 C C . LYS A 1 190 ? -1.415 21.468 -4.684 1.00 80.75 190 LYS A C 1
ATOM 1461 O O . LYS A 1 190 ? -1.854 21.794 -5.784 1.00 80.75 190 LYS A O 1
ATOM 1466 N N . TRP A 1 191 ? -1.153 20.197 -4.390 1.00 86.44 191 TRP A N 1
ATOM 1467 C CA . TRP A 1 191 ? -1.593 19.129 -5.295 1.00 86.44 191 TRP A CA 1
ATOM 1468 C C . TRP A 1 191 ? -3.126 19.053 -5.334 1.00 86.44 191 TRP A C 1
ATOM 1470 O O . TRP A 1 191 ? -3.771 19.367 -4.337 1.00 86.44 191 TRP A O 1
ATOM 1480 N N . PRO A 1 192 ? -3.736 18.666 -6.464 1.00 80.75 192 PRO A N 1
ATOM 1481 C CA . PRO A 1 192 ? -5.186 18.567 -6.538 1.00 80.75 192 PRO A CA 1
ATOM 1482 C C . PRO A 1 192 ? -5.704 17.452 -5.624 1.00 80.75 192 PRO A C 1
ATOM 1484 O O . PRO A 1 192 ? -5.100 16.384 -5.513 1.00 80.75 192 PRO A O 1
ATOM 1487 N N . ILE A 1 193 ? -6.851 17.698 -4.991 1.00 79.31 193 ILE A N 1
ATOM 1488 C CA . ILE A 1 193 ? -7.567 16.677 -4.217 1.00 79.31 193 ILE A CA 1
ATOM 1489 C C . ILE A 1 193 ? -7.982 15.552 -5.168 1.00 79.31 193 ILE A C 1
ATOM 1491 O O . ILE A 1 193 ? -8.479 15.825 -6.257 1.00 79.31 193 ILE A O 1
ATOM 1495 N N . GLY A 1 194 ? -7.785 14.300 -4.751 1.00 71.88 194 GLY A N 1
ATOM 1496 C CA . GLY A 1 194 ? -8.053 13.129 -5.591 1.00 71.88 194 GLY A CA 1
ATOM 1497 C C . GLY A 1 194 ? -6.921 12.794 -6.565 1.00 71.88 194 GLY A C 1
ATOM 1498 O O . GLY A 1 194 ? -7.137 12.039 -7.507 1.00 71.88 194 GLY A O 1
ATOM 1499 N N . ALA A 1 195 ? -5.726 13.365 -6.381 1.00 83.56 195 ALA A N 1
ATOM 1500 C CA . ALA A 1 195 ? -4.545 12.879 -7.080 1.00 83.56 195 ALA A CA 1
ATOM 1501 C C . ALA A 1 195 ? -4.276 11.407 -6.723 1.00 83.56 195 ALA A C 1
ATOM 1503 O O . ALA A 1 195 ? -4.477 10.978 -5.588 1.00 83.56 195 ALA A O 1
ATOM 1504 N N . GLU A 1 196 ? -3.771 10.646 -7.687 1.00 89.19 196 GLU A N 1
ATOM 1505 C CA . GLU A 1 196 ? -3.485 9.220 -7.536 1.00 89.19 196 GLU A CA 1
ATOM 1506 C C . GLU A 1 196 ? -2.073 8.889 -8.010 1.00 89.19 196 GLU A C 1
ATOM 1508 O O . GLU A 1 196 ? -1.560 9.496 -8.950 1.00 89.19 196 GLU A O 1
ATOM 1513 N N . LEU A 1 197 ? -1.445 7.889 -7.396 1.00 94.19 197 LEU A N 1
ATOM 1514 C CA . LEU A 1 197 ? -0.272 7.222 -7.942 1.00 94.19 197 LEU A CA 1
ATOM 1515 C C . LEU A 1 197 ? -0.730 6.021 -8.769 1.00 94.19 197 LEU A C 1
ATOM 1517 O O . LEU A 1 197 ? -1.442 5.158 -8.264 1.00 94.19 197 LEU A O 1
ATOM 1521 N N . LEU A 1 198 ? -0.293 5.961 -10.025 1.00 92.81 198 LEU A N 1
ATOM 1522 C CA . LEU A 1 198 ? -0.713 4.947 -10.987 1.00 92.81 198 LEU A CA 1
ATOM 1523 C C . LEU A 1 198 ? 0.475 4.148 -11.500 1.00 92.81 198 LEU A C 1
ATOM 1525 O O . LEU A 1 198 ? 1.536 4.719 -11.773 1.00 92.81 198 LEU A O 1
ATOM 1529 N N . CYS A 1 199 ? 0.271 2.850 -11.712 1.00 90.75 199 CYS A N 1
ATOM 1530 C CA . CYS A 1 199 ? 1.225 2.044 -12.460 1.00 90.75 199 CYS A CA 1
ATOM 1531 C C . CYS A 1 199 ? 1.193 2.472 -13.934 1.00 90.75 199 CYS A C 1
ATOM 1533 O O . CYS A 1 199 ? 0.135 2.527 -14.562 1.00 90.75 199 CYS A O 1
ATOM 1535 N N . VAL A 1 200 ? 2.359 2.792 -14.491 1.00 91.06 200 VAL A N 1
ATOM 1536 C CA . VAL A 1 200 ? 2.510 3.260 -15.879 1.00 91.06 200 VAL A CA 1
ATOM 1537 C C . VAL A 1 200 ? 3.355 2.321 -16.741 1.00 91.06 200 VAL A C 1
ATOM 1539 O O . VAL A 1 200 ? 3.630 2.640 -17.895 1.00 91.06 200 VAL A O 1
ATOM 1542 N N . GLY A 1 201 ? 3.771 1.175 -16.201 1.00 88.25 201 GLY A N 1
ATOM 1543 C CA . GLY A 1 201 ? 4.483 0.134 -16.937 1.00 88.25 201 GLY A CA 1
ATOM 1544 C C . GLY A 1 201 ? 5.335 -0.760 -16.040 1.00 88.25 201 GLY A C 1
ATOM 1545 O O . GLY A 1 201 ? 5.478 -0.504 -14.844 1.00 88.25 201 GLY A O 1
ATOM 1546 N N . GLY A 1 202 ? 5.940 -1.780 -16.647 1.00 91.56 202 GLY A N 1
ATOM 1547 C CA . GLY A 1 202 ? 6.787 -2.748 -15.952 1.00 91.56 202 GLY A CA 1
ATOM 1548 C C . GLY A 1 202 ? 6.000 -3.736 -15.087 1.00 91.56 202 GLY A C 1
ATOM 1549 O O . GLY A 1 202 ? 4.814 -3.985 -15.311 1.00 91.56 202 GLY A O 1
ATOM 1550 N N . ASP A 1 203 ? 6.677 -4.298 -14.092 1.00 91.81 203 ASP A N 1
ATOM 1551 C CA . ASP A 1 203 ? 6.135 -5.306 -13.190 1.00 91.81 203 ASP A CA 1
ATOM 1552 C C . ASP A 1 203 ? 5.307 -4.677 -12.067 1.00 91.81 203 ASP A C 1
ATOM 1554 O O . ASP A 1 203 ? 5.815 -3.951 -11.212 1.00 91.81 203 ASP A O 1
ATOM 1558 N N . LYS A 1 204 ? 4.012 -5.006 -12.022 1.00 87.12 204 LYS A N 1
ATOM 1559 C CA . LYS A 1 204 ? 3.105 -4.525 -10.967 1.00 87.12 204 LYS A CA 1
ATOM 1560 C C . LYS A 1 204 ? 3.381 -5.133 -9.597 1.00 87.12 204 LYS A C 1
ATOM 1562 O O . LYS A 1 204 ? 3.010 -4.526 -8.603 1.00 87.12 204 LYS A O 1
ATOM 1567 N N . MET A 1 205 ? 3.982 -6.325 -9.528 1.00 91.94 205 MET A N 1
ATOM 1568 C CA . MET A 1 205 ? 4.318 -7.005 -8.263 1.00 91.94 205 MET A CA 1
ATOM 1569 C C . MET A 1 205 ? 3.138 -7.036 -7.267 1.00 91.94 205 MET A C 1
ATOM 1571 O O . MET A 1 205 ? 3.297 -6.778 -6.079 1.00 91.94 205 MET A O 1
ATOM 1575 N N . GLN A 1 206 ? 1.932 -7.311 -7.785 1.00 88.62 206 GLN A N 1
ATOM 1576 C CA . GLN A 1 206 ? 0.653 -7.345 -7.048 1.00 88.62 206 GLN A CA 1
ATOM 1577 C C . GLN A 1 206 ? 0.248 -6.037 -6.340 1.00 88.62 206 GLN A C 1
ATOM 1579 O O . GLN A 1 206 ? -0.654 -6.033 -5.503 1.00 88.62 206 GLN A O 1
ATOM 1584 N N . ALA A 1 207 ? 0.874 -4.917 -6.691 1.00 86.50 207 ALA A N 1
ATOM 1585 C CA . ALA A 1 207 ? 0.464 -3.610 -6.211 1.00 86.50 207 ALA A CA 1
ATOM 1586 C C . ALA A 1 207 ? -0.947 -3.235 -6.712 1.00 86.50 207 ALA A C 1
ATOM 1588 O O . ALA A 1 207 ? -1.366 -3.700 -7.780 1.00 86.50 207 ALA A O 1
ATOM 1589 N N . PRO A 1 208 ? -1.672 -2.379 -5.969 1.00 79.94 208 PRO A N 1
ATOM 1590 C CA . PRO A 1 208 ? -2.976 -1.875 -6.393 1.00 79.94 208 PRO A CA 1
ATOM 1591 C C . PRO A 1 208 ? -2.879 -1.075 -7.704 1.00 79.94 208 PRO A C 1
ATOM 1593 O O . PRO A 1 208 ? -1.843 -0.494 -8.017 1.00 79.94 208 PRO A O 1
ATOM 1596 N N . GLU A 1 209 ? -3.971 -1.022 -8.474 1.00 76.88 209 GLU A N 1
ATOM 1597 C CA . GLU A 1 209 ? -4.029 -0.274 -9.746 1.00 76.88 209 GLU A CA 1
ATOM 1598 C C . GLU A 1 209 ? -3.776 1.229 -9.559 1.00 76.88 209 GLU A C 1
ATOM 1600 O O . GLU A 1 209 ? -3.103 1.863 -10.378 1.00 76.88 209 GLU A O 1
ATOM 1605 N N . SER A 1 210 ? -4.288 1.779 -8.457 1.00 82.25 210 SER A N 1
ATOM 1606 C CA . SER A 1 210 ? -4.081 3.158 -8.043 1.00 82.25 210 SER A CA 1
ATOM 1607 C C . SER A 1 210 ? -3.992 3.273 -6.525 1.00 82.25 210 SER A C 1
ATOM 1609 O O . SER A 1 210 ? -4.512 2.436 -5.783 1.00 82.25 210 SER A O 1
ATOM 1611 N N . VAL A 1 211 ? -3.322 4.325 -6.055 1.00 85.00 211 VAL A N 1
ATOM 1612 C CA . VAL A 1 211 ? -3.323 4.728 -4.644 1.00 85.00 211 VAL A CA 1
ATOM 1613 C C . VAL A 1 211 ? -3.638 6.207 -4.556 1.00 85.00 211 VAL A C 1
ATOM 1615 O O . VAL A 1 211 ? -2.949 7.012 -5.179 1.00 85.00 211 VAL A O 1
ATOM 1618 N N . LEU A 1 212 ? -4.652 6.568 -3.766 1.00 83.81 212 LEU A N 1
ATOM 1619 C CA . LEU A 1 212 ? -4.963 7.967 -3.486 1.00 83.81 212 LEU A CA 1
ATOM 1620 C C . LEU A 1 212 ? -3.812 8.637 -2.745 1.00 83.81 212 LEU A C 1
ATOM 1622 O O . LEU A 1 212 ? -3.288 8.110 -1.757 1.00 83.81 212 LEU A O 1
ATOM 1626 N N . ILE A 1 213 ? -3.469 9.827 -3.218 1.00 84.88 213 ILE A N 1
ATOM 1627 C CA . ILE A 1 213 ? -2.397 10.659 -2.700 1.00 84.88 213 ILE A CA 1
ATOM 1628 C C . ILE A 1 213 ? -3.015 11.891 -2.053 1.00 84.88 213 ILE A C 1
ATOM 1630 O O . ILE A 1 213 ? -3.848 12.558 -2.675 1.00 84.88 213 ILE A O 1
ATOM 1634 N N . PRO A 1 214 ? -2.622 12.214 -0.809 1.00 78.62 214 PRO A N 1
ATOM 1635 C CA . PRO A 1 214 ? -3.175 13.367 -0.138 1.00 78.62 214 PRO A CA 1
ATOM 1636 C C . PRO A 1 214 ? -2.793 14.664 -0.844 1.00 78.62 214 PRO A C 1
ATOM 1638 O O . PRO A 1 214 ? -1.770 14.763 -1.524 1.00 78.62 214 PRO A O 1
ATOM 1641 N N . SER A 1 215 ? -3.614 15.689 -0.642 1.00 81.56 215 SER A N 1
ATOM 1642 C CA . SER A 1 215 ? -3.299 17.023 -1.128 1.00 81.56 215 SER A CA 1
ATOM 1643 C C . SER A 1 215 ? -2.115 17.610 -0.356 1.00 81.56 215 SER A C 1
ATOM 1645 O O . SER A 1 215 ? -2.198 17.846 0.849 1.00 81.56 215 SER A O 1
ATOM 1647 N N . VAL A 1 216 ? -0.999 17.855 -1.041 1.00 81.25 216 VAL A N 1
ATOM 1648 C CA . VAL A 1 216 ? 0.237 18.346 -0.415 1.00 81.25 216 VAL A CA 1
ATOM 1649 C C . VAL A 1 216 ? 0.414 19.833 -0.690 1.00 81.25 216 VAL A C 1
ATOM 1651 O O . VAL A 1 216 ? 0.378 20.257 -1.843 1.00 81.25 216 VAL A O 1
ATOM 1654 N N . LEU A 1 217 ? 0.635 20.640 0.352 1.00 80.38 217 LEU A N 1
ATOM 1655 C CA . LEU A 1 217 ? 0.930 22.074 0.225 1.00 80.38 217 LEU A CA 1
ATOM 1656 C C . LEU A 1 217 ? 2.304 22.336 -0.421 1.00 80.38 217 LEU A C 1
ATOM 1658 O O . LEU A 1 217 ? 3.214 21.520 -0.257 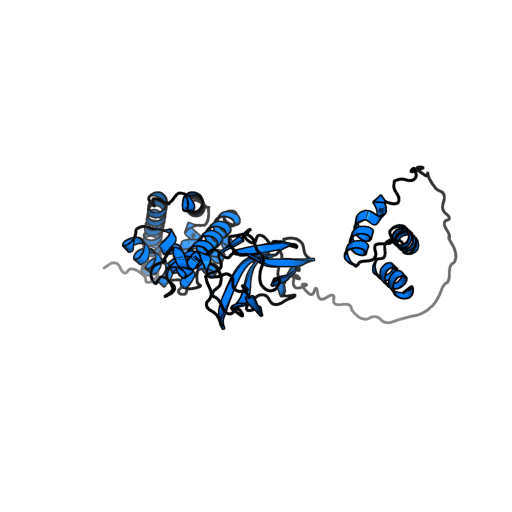1.00 80.38 217 LEU A O 1
ATOM 1662 N N . PRO A 1 218 ? 2.498 23.495 -1.080 1.00 86.50 218 PRO A N 1
ATOM 1663 C CA . PRO A 1 218 ? 3.794 23.910 -1.612 1.00 86.50 218 PRO A CA 1
ATOM 1664 C C . PRO A 1 218 ? 4.938 23.745 -0.606 1.00 86.50 218 PRO A C 1
ATOM 1666 O O . PRO A 1 218 ? 4.850 24.163 0.550 1.00 86.50 218 PRO A O 1
ATOM 1669 N N . GLY A 1 219 ? 6.027 23.115 -1.045 1.00 81.38 219 GLY A N 1
ATOM 1670 C CA . GLY A 1 219 ? 7.231 22.898 -0.244 1.00 81.38 219 GLY A CA 1
ATOM 1671 C C . GLY A 1 219 ? 7.131 21.798 0.818 1.00 81.38 219 GLY A C 1
ATOM 1672 O O . GLY A 1 219 ? 8.137 21.528 1.472 1.00 81.38 219 GLY A O 1
ATOM 1673 N N . LYS A 1 220 ? 5.973 21.153 1.007 1.00 84.38 220 LYS A N 1
ATOM 1674 C CA . LYS A 1 220 ? 5.814 20.038 1.955 1.00 84.38 220 LYS A CA 1
ATOM 1675 C C . LYS A 1 220 ? 6.123 18.694 1.299 1.00 84.38 220 LYS A C 1
ATOM 1677 O O . LYS A 1 220 ? 5.873 18.517 0.106 1.00 84.38 220 LYS A O 1
ATOM 1682 N N . SER A 1 221 ? 6.654 17.767 2.096 1.00 86.38 221 SER A N 1
ATOM 1683 C CA . SER A 1 221 ? 6.959 16.396 1.679 1.00 86.38 221 SER A CA 1
ATOM 1684 C C . SER A 1 221 ? 6.021 15.393 2.336 1.00 86.38 221 SER A C 1
ATOM 1686 O O . SER A 1 221 ? 5.560 15.616 3.456 1.00 86.38 221 SER A O 1
ATOM 1688 N N . ILE A 1 222 ? 5.782 14.288 1.641 1.00 88.31 222 ILE A N 1
ATOM 1689 C CA . ILE A 1 222 ? 5.055 13.118 2.122 1.00 88.31 222 ILE A CA 1
ATOM 1690 C C . ILE A 1 222 ? 5.824 11.846 1.769 1.00 88.31 222 ILE A C 1
ATOM 1692 O O . ILE A 1 222 ? 6.583 11.819 0.796 1.00 88.31 222 ILE A O 1
ATOM 1696 N N . ASP A 1 223 ? 5.554 10.789 2.523 1.00 88.31 223 ASP A N 1
ATOM 1697 C CA . ASP A 1 223 ? 6.009 9.442 2.211 1.00 88.31 223 ASP A CA 1
ATOM 1698 C C . ASP A 1 223 ? 4.857 8.689 1.534 1.00 88.31 223 ASP A C 1
ATOM 1700 O O . ASP A 1 223 ? 3.755 8.589 2.075 1.00 88.31 223 ASP A O 1
ATOM 1704 N N . VAL A 1 224 ? 5.096 8.195 0.321 1.00 87.31 224 VAL A N 1
ATOM 1705 C CA . VAL A 1 224 ? 4.116 7.448 -0.475 1.00 87.31 224 VAL A CA 1
ATOM 1706 C C . VAL A 1 224 ? 4.491 5.976 -0.454 1.00 87.31 224 VAL A C 1
ATOM 1708 O O . VAL A 1 224 ? 5.540 5.609 -0.979 1.00 87.31 224 VAL A O 1
ATOM 1711 N N . SER A 1 225 ? 3.629 5.154 0.146 1.00 86.56 225 SER A N 1
ATOM 1712 C CA . SER A 1 225 ? 3.848 3.719 0.343 1.00 86.56 225 SER A CA 1
ATOM 1713 C C . SER A 1 225 ? 3.018 2.859 -0.614 1.00 86.56 225 SER A C 1
ATOM 1715 O O . SER A 1 225 ? 1.834 3.129 -0.830 1.00 86.56 225 SER A O 1
ATOM 1717 N N . LEU A 1 226 ? 3.628 1.795 -1.140 1.00 89.00 226 LEU A N 1
ATOM 1718 C CA . LEU A 1 226 ? 2.974 0.696 -1.845 1.00 89.00 226 LEU A CA 1
ATOM 1719 C C . LEU A 1 226 ? 3.337 -0.639 -1.198 1.00 89.00 226 LEU A C 1
ATOM 1721 O O . LEU A 1 226 ? 4.512 -1.006 -1.139 1.00 89.00 226 LEU A O 1
ATOM 1725 N N . ARG A 1 227 ? 2.311 -1.403 -0.811 1.00 86.75 227 ARG A N 1
ATOM 1726 C CA . ARG A 1 227 ? 2.461 -2.816 -0.452 1.00 86.75 227 ARG A CA 1
ATOM 1727 C C . ARG A 1 227 ? 2.574 -3.649 -1.724 1.00 86.75 227 ARG A C 1
ATOM 1729 O O . ARG A 1 227 ? 1.684 -3.595 -2.573 1.00 86.75 227 ARG A O 1
ATOM 1736 N N . MET A 1 228 ? 3.649 -4.419 -1.840 1.00 89.94 228 MET A N 1
ATOM 1737 C CA . MET A 1 228 ? 3.966 -5.228 -3.016 1.00 89.94 228 MET A CA 1
ATOM 1738 C C . MET A 1 228 ? 4.389 -6.645 -2.616 1.00 89.94 228 MET A C 1
ATOM 1740 O O . MET A 1 228 ? 4.674 -6.937 -1.453 1.00 89.94 228 MET A O 1
ATOM 1744 N N . VAL A 1 229 ? 4.427 -7.538 -3.600 1.00 91.88 229 VAL A N 1
ATOM 1745 C CA . VAL A 1 229 ? 4.854 -8.930 -3.453 1.00 91.88 229 VAL A CA 1
ATOM 1746 C C . VAL A 1 229 ? 5.887 -9.255 -4.518 1.00 91.88 229 VAL A C 1
ATOM 1748 O O . VAL A 1 229 ? 5.607 -9.160 -5.716 1.00 91.88 229 VAL A O 1
ATOM 1751 N N . ALA A 1 230 ? 7.067 -9.690 -4.078 1.00 94.94 230 ALA A N 1
ATOM 1752 C CA . ALA A 1 230 ? 8.117 -10.170 -4.959 1.00 94.94 230 ALA A CA 1
ATOM 1753 C C . ALA A 1 230 ? 7.595 -11.337 -5.823 1.00 94.94 230 ALA A C 1
ATOM 1755 O O . ALA A 1 230 ? 6.983 -12.270 -5.291 1.00 94.94 230 ALA A O 1
ATOM 1756 N N . PRO A 1 231 ? 7.802 -11.321 -7.151 1.00 96.62 231 PRO A N 1
ATOM 1757 C CA . PRO A 1 231 ? 7.360 -12.408 -8.016 1.00 96.62 231 PRO A CA 1
ATOM 1758 C C . PRO A 1 231 ? 7.918 -13.775 -7.602 1.00 96.62 231 PRO A C 1
ATOM 1760 O O . PRO A 1 231 ? 8.974 -13.884 -6.991 1.00 96.62 231 PRO A O 1
ATOM 1763 N N . ALA A 1 232 ? 7.199 -14.846 -7.942 1.00 93.81 232 ALA A N 1
ATOM 1764 C CA . ALA A 1 232 ? 7.585 -16.204 -7.551 1.00 93.81 232 ALA A CA 1
ATOM 1765 C C . ALA A 1 232 ? 8.779 -16.763 -8.346 1.00 93.81 232 ALA A C 1
ATOM 1767 O O . ALA A 1 232 ? 9.375 -17.758 -7.945 1.00 93.81 232 ALA A O 1
ATOM 1768 N N . LYS A 1 233 ? 9.100 -16.172 -9.500 1.00 94.88 233 LYS A N 1
ATOM 1769 C CA . LYS A 1 233 ? 10.231 -16.605 -10.320 1.00 94.88 233 LYS A CA 1
ATOM 1770 C C . LYS A 1 233 ? 11.462 -15.769 -9.962 1.00 94.88 233 LYS A C 1
ATOM 1772 O O . LYS A 1 233 ? 11.323 -14.558 -9.813 1.00 94.88 233 LYS A O 1
ATOM 1777 N N . PRO A 1 234 ? 12.651 -16.377 -9.844 1.00 96.12 234 PRO A N 1
ATOM 1778 C CA . PRO A 1 234 ? 13.888 -15.621 -9.712 1.00 96.12 234 PRO A CA 1
ATOM 1779 C C . PRO A 1 234 ? 14.144 -14.747 -10.941 1.00 96.12 234 PRO A C 1
ATOM 1781 O O . PRO A 1 234 ? 13.868 -15.153 -12.071 1.00 96.12 234 PRO A O 1
ATOM 1784 N N . GLY A 1 235 ? 14.690 -13.556 -10.720 1.00 95.81 235 GLY A N 1
ATOM 1785 C CA . GLY A 1 235 ? 14.942 -12.581 -11.776 1.00 95.81 235 GLY A CA 1
ATOM 1786 C C . GLY A 1 235 ? 14.960 -11.147 -11.265 1.00 95.81 235 GLY A C 1
ATOM 1787 O O . GLY A 1 235 ? 14.647 -10.879 -10.105 1.00 95.81 235 GLY A O 1
ATOM 1788 N N . ARG A 1 236 ? 15.331 -10.217 -12.144 1.00 97.00 236 ARG A N 1
ATOM 1789 C CA . ARG A 1 236 ? 15.210 -8.782 -11.883 1.00 97.00 236 ARG A CA 1
ATOM 1790 C C . ARG A 1 236 ? 13.829 -8.307 -12.314 1.00 97.00 236 ARG A C 1
ATOM 1792 O O . ARG A 1 236 ? 13.389 -8.655 -13.407 1.00 97.00 236 ARG A O 1
ATOM 1799 N N . TYR A 1 237 ? 13.187 -7.507 -11.474 1.00 95.94 237 TYR A N 1
ATOM 1800 C CA . TYR A 1 237 ? 11.854 -6.968 -11.719 1.00 95.94 237 TYR A CA 1
ATOM 1801 C C . TYR A 1 237 ? 11.858 -5.463 -11.534 1.00 95.94 237 TYR A C 1
ATOM 1803 O O . TYR A 1 237 ? 12.417 -4.957 -10.558 1.00 95.94 237 TYR A O 1
ATOM 1811 N N . THR A 1 238 ? 11.208 -4.755 -12.457 1.00 94.44 238 THR A N 1
ATOM 1812 C CA . THR A 1 238 ? 11.138 -3.296 -12.406 1.00 94.44 238 THR A CA 1
ATOM 1813 C C . THR A 1 238 ? 9.726 -2.807 -12.692 1.00 94.44 238 THR A C 1
ATOM 1815 O O . THR A 1 238 ? 9.189 -3.035 -13.772 1.00 94.44 238 THR A O 1
ATOM 1818 N N . GLY A 1 239 ? 9.127 -2.097 -11.736 1.00 93.50 239 GLY A N 1
ATOM 1819 C CA . GLY A 1 239 ? 7.806 -1.477 -11.871 1.00 93.50 239 GLY A CA 1
ATOM 1820 C C . GLY A 1 239 ? 7.904 0.042 -11.940 1.00 93.50 239 GLY A C 1
ATOM 1821 O O . GLY A 1 239 ? 8.693 0.637 -11.209 1.00 93.50 239 GLY A O 1
ATOM 1822 N N . TYR A 1 240 ? 7.088 0.685 -12.778 1.00 93.75 240 TYR A N 1
ATOM 1823 C CA . TYR A 1 240 ? 7.080 2.139 -12.950 1.00 93.75 240 TYR A CA 1
ATOM 1824 C C . TYR A 1 240 ? 5.761 2.768 -12.521 1.00 93.75 240 TYR A C 1
ATOM 1826 O O . TYR A 1 240 ? 4.680 2.307 -12.894 1.00 93.75 240 TYR A O 1
ATOM 1834 N N . TRP A 1 241 ? 5.862 3.887 -11.808 1.00 95.25 241 TRP A N 1
ATOM 1835 C CA . TRP A 1 241 ? 4.730 4.583 -11.209 1.00 95.25 241 TRP A CA 1
ATOM 1836 C C . TRP A 1 241 ? 4.775 6.074 -11.508 1.00 95.25 241 TRP A C 1
ATOM 1838 O O . TRP A 1 241 ? 5.846 6.663 -11.681 1.00 95.25 241 TRP A O 1
ATOM 1848 N N . ARG A 1 242 ? 3.607 6.707 -11.594 1.00 95.31 242 ARG A N 1
ATOM 1849 C CA . ARG A 1 242 ? 3.523 8.151 -11.806 1.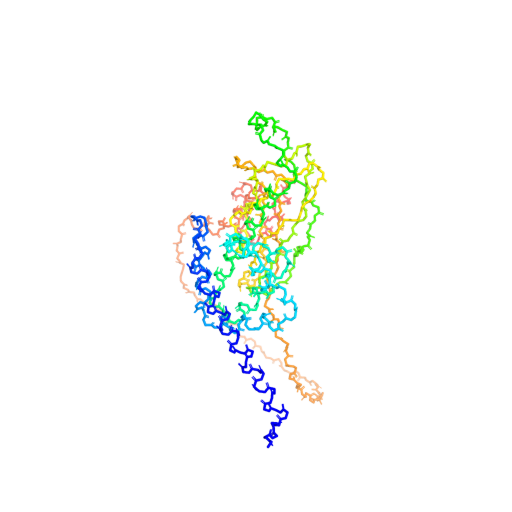00 95.31 242 ARG A CA 1
ATOM 1850 C C . ARG A 1 242 ? 2.275 8.741 -11.182 1.00 95.31 242 ARG A C 1
ATOM 1852 O O . ARG A 1 242 ? 1.209 8.135 -11.240 1.00 95.31 242 ARG A O 1
ATOM 1859 N N . LEU A 1 243 ? 2.421 9.940 -10.627 1.00 95.06 243 LEU A N 1
ATOM 1860 C CA . LEU A 1 243 ? 1.293 10.699 -10.112 1.00 95.06 243 LEU A CA 1
ATOM 1861 C C . LEU A 1 243 ? 0.394 11.180 -11.255 1.00 95.06 243 LEU A C 1
ATOM 1863 O O . LEU A 1 243 ? 0.869 11.517 -12.345 1.00 95.06 243 LEU A O 1
ATOM 1867 N N . SER A 1 244 ? -0.904 11.218 -10.989 1.00 91.06 244 SER A N 1
ATOM 1868 C CA . SER A 1 244 ? -1.952 11.676 -11.888 1.00 91.06 244 SER A CA 1
ATOM 1869 C C . SER A 1 244 ? -2.920 12.576 -11.146 1.00 91.06 244 SER A C 1
ATOM 1871 O O . SER A 1 244 ? -3.280 12.299 -10.006 1.00 91.06 244 SER A O 1
ATOM 1873 N N . THR A 1 245 ? -3.360 13.647 -11.796 1.00 86.88 245 THR A N 1
ATOM 1874 C CA . THR A 1 245 ? -4.497 14.438 -11.323 1.00 86.88 245 THR A CA 1
ATOM 1875 C C . THR A 1 245 ? -5.806 13.656 -11.526 1.00 86.88 245 THR A C 1
ATOM 1877 O O . THR A 1 245 ? -5.812 12.705 -12.322 1.00 86.88 245 THR A O 1
ATOM 1880 N N . PRO A 1 246 ? -6.915 14.068 -10.876 1.00 79.06 246 PRO A N 1
ATOM 1881 C CA . PRO A 1 246 ? -8.242 13.479 -11.096 1.00 79.06 246 PRO A CA 1
ATOM 1882 C C . PRO A 1 246 ? -8.680 13.488 -12.566 1.00 79.06 246 PRO A C 1
ATOM 1884 O O . PRO A 1 246 ? -9.296 12.543 -13.043 1.00 79.06 246 PRO A O 1
ATOM 1887 N N . ASP A 1 247 ? -8.289 14.525 -13.312 1.00 80.94 247 ASP A N 1
ATOM 1888 C CA . ASP A 1 247 ? -8.574 14.654 -14.749 1.00 80.94 247 ASP A CA 1
ATOM 1889 C C . ASP A 1 247 ? -7.681 13.757 -15.633 1.00 80.94 247 ASP A C 1
ATOM 1891 O O . ASP A 1 247 ? -7.717 13.842 -16.859 1.00 80.94 247 ASP A O 1
ATOM 1895 N N . GLY A 1 248 ? -6.834 12.918 -15.028 1.00 80.38 248 GLY A N 1
ATOM 1896 C CA . GLY A 1 248 ? -5.963 11.969 -15.721 1.00 80.38 248 GLY A CA 1
ATOM 1897 C C . GLY A 1 248 ? -4.609 12.531 -16.165 1.00 80.38 248 GLY A C 1
ATOM 1898 O O . GLY A 1 248 ? -3.802 11.790 -16.735 1.00 80.38 248 GLY A O 1
ATOM 1899 N N . ASN A 1 249 ? -4.308 13.804 -15.890 1.00 87.25 249 ASN A N 1
ATOM 1900 C CA . ASN A 1 249 ? -3.039 14.410 -16.291 1.00 87.25 249 ASN A CA 1
ATOM 1901 C C . ASN A 1 249 ? -1.895 13.910 -15.406 1.00 87.25 249 ASN A C 1
ATOM 1903 O O . ASN A 1 249 ? -1.903 14.091 -14.190 1.00 87.25 249 ASN A O 1
ATOM 1907 N N . ARG A 1 250 ? -0.873 13.301 -16.014 1.00 91.38 250 ARG A N 1
ATOM 1908 C CA . ARG A 1 250 ? 0.305 12.822 -15.281 1.00 91.38 250 ARG A CA 1
ATOM 1909 C C . ARG A 1 250 ? 1.224 13.980 -14.904 1.00 91.38 250 ARG A C 1
ATOM 1911 O O . ARG A 1 250 ? 1.549 14.806 -15.753 1.00 91.38 250 ARG A O 1
ATOM 1918 N N . PHE A 1 251 ? 1.715 13.990 -13.669 1.00 92.50 251 PHE A N 1
ATOM 1919 C CA . PHE A 1 251 ? 2.634 15.018 -13.182 1.00 92.50 251 PHE A CA 1
ATOM 1920 C C . PHE A 1 251 ? 3.801 14.426 -12.389 1.00 92.50 251 PHE A C 1
ATOM 1922 O O . PHE A 1 251 ? 3.810 13.248 -12.033 1.00 92.50 251 PHE A O 1
ATOM 1929 N N . GLY A 1 252 ? 4.829 15.250 -12.171 1.00 91.56 252 GLY A N 1
ATOM 1930 C CA . GLY A 1 252 ? 6.059 14.831 -11.504 1.00 91.56 252 GLY A CA 1
ATOM 1931 C C . GLY A 1 252 ? 6.918 13.850 -12.306 1.00 91.56 252 GLY A C 1
ATOM 1932 O O . GLY A 1 252 ? 6.655 13.534 -13.479 1.00 91.56 252 GLY A O 1
ATOM 1933 N N . GLN A 1 253 ? 7.980 13.399 -11.643 1.00 90.62 253 GLN A N 1
ATOM 1934 C CA . GLN A 1 253 ? 8.909 12.390 -12.147 1.00 90.62 253 GLN A CA 1
ATOM 1935 C C . GLN A 1 253 ? 8.262 10.997 -12.153 1.00 90.62 253 GLN A C 1
ATOM 1937 O O . GLN A 1 253 ? 7.337 10.717 -11.391 1.00 90.62 253 GLN A O 1
ATOM 1942 N N . ARG A 1 254 ? 8.756 10.115 -13.028 1.00 93.06 254 ARG A N 1
ATOM 1943 C CA . ARG A 1 254 ? 8.423 8.688 -12.981 1.00 93.06 254 ARG A CA 1
ATOM 1944 C C . ARG A 1 254 ? 9.183 8.063 -11.815 1.00 93.06 254 ARG A C 1
ATOM 1946 O O . ARG A 1 254 ? 10.402 8.183 -11.768 1.00 93.06 254 ARG A O 1
ATOM 1953 N N . LEU A 1 255 ? 8.461 7.414 -10.916 1.00 96.31 255 LEU A N 1
ATOM 1954 C CA . LEU A 1 255 ? 9.006 6.644 -9.804 1.00 96.31 255 LEU A CA 1
ATOM 1955 C C . LEU A 1 255 ? 9.182 5.193 -10.240 1.00 96.31 255 LEU A C 1
ATOM 1957 O O . LEU A 1 255 ? 8.517 4.738 -11.178 1.00 96.31 255 LEU A O 1
ATOM 1961 N N . TRP A 1 256 ? 10.067 4.463 -9.572 1.00 94.69 256 TRP A N 1
ATOM 1962 C CA . TRP A 1 256 ? 10.303 3.064 -9.894 1.00 94.69 256 TRP A CA 1
ATOM 1963 C C . TRP A 1 256 ? 10.575 2.212 -8.659 1.00 94.69 256 TRP A C 1
ATOM 1965 O O . TRP A 1 256 ? 10.936 2.700 -7.586 1.00 94.69 256 TRP A O 1
ATOM 1975 N N . VAL A 1 257 ? 10.349 0.918 -8.840 1.00 95.75 257 VAL A N 1
ATOM 1976 C CA . VAL A 1 257 ? 10.732 -0.157 -7.928 1.00 95.75 257 VAL A CA 1
ATOM 1977 C C . VAL A 1 257 ? 11.643 -1.072 -8.712 1.00 95.75 257 VAL A C 1
ATOM 1979 O O . VAL A 1 257 ? 11.243 -1.488 -9.793 1.00 95.75 257 VAL A O 1
ATOM 1982 N N . ASP A 1 258 ? 12.827 -1.374 -8.193 1.00 95.00 258 ASP A N 1
ATOM 1983 C CA . ASP A 1 258 ? 13.790 -2.282 -8.816 1.00 95.00 258 ASP A CA 1
ATOM 1984 C C . ASP A 1 258 ? 14.263 -3.305 -7.782 1.00 95.00 258 ASP A C 1
ATOM 1986 O O . ASP A 1 258 ? 14.920 -2.943 -6.804 1.00 95.00 258 ASP A O 1
ATOM 1990 N N . ILE A 1 259 ? 13.904 -4.572 -7.982 1.00 97.75 259 ILE A N 1
ATOM 1991 C CA . ILE A 1 259 ? 14.244 -5.668 -7.069 1.00 97.75 259 ILE A CA 1
ATOM 1992 C C . ILE A 1 259 ? 14.882 -6.834 -7.815 1.00 97.75 259 ILE A C 1
ATOM 1994 O O . ILE A 1 259 ? 14.631 -7.065 -8.998 1.00 97.75 259 ILE A O 1
ATOM 1998 N N . ASN A 1 260 ? 15.660 -7.622 -7.082 1.00 96.69 260 ASN A N 1
ATOM 1999 C CA . ASN A 1 260 ? 16.197 -8.893 -7.537 1.00 96.69 260 ASN A CA 1
ATOM 2000 C C . ASN A 1 260 ? 15.590 -10.020 -6.705 1.00 96.69 260 ASN A C 1
ATOM 2002 O O . ASN A 1 260 ? 15.859 -10.138 -5.513 1.00 96.69 260 ASN A O 1
ATOM 2006 N N . VAL A 1 261 ? 14.794 -10.875 -7.332 1.00 97.50 261 VAL A N 1
ATOM 2007 C CA . VAL A 1 261 ? 14.276 -12.076 -6.686 1.00 97.50 261 VAL A CA 1
ATOM 2008 C C . VAL A 1 261 ? 15.301 -13.193 -6.820 1.00 97.50 261 VAL A C 1
ATOM 2010 O O . VAL A 1 261 ? 15.660 -13.577 -7.936 1.00 97.50 261 VAL A O 1
ATOM 2013 N N . MET A 1 262 ? 15.767 -13.723 -5.691 1.00 95.06 262 MET A N 1
ATOM 2014 C CA . MET A 1 262 ? 16.748 -14.809 -5.643 1.00 95.06 262 MET A CA 1
ATOM 2015 C C . MET A 1 262 ? 16.274 -15.919 -4.710 1.00 95.06 262 MET A C 1
ATOM 2017 O O . MET A 1 262 ? 15.752 -15.652 -3.630 1.00 95.06 262 MET A O 1
ATOM 2021 N N . GLU A 1 263 ? 16.476 -17.175 -5.109 1.00 89.38 263 GLU A N 1
ATOM 2022 C CA . GLU A 1 263 ? 16.191 -18.305 -4.225 1.00 89.38 263 GLU A CA 1
ATOM 2023 C C . GLU A 1 263 ? 17.111 -18.260 -2.996 1.00 89.38 263 GLU A C 1
ATOM 2025 O O . GLU A 1 263 ? 18.312 -17.989 -3.135 1.00 89.38 263 GLU A O 1
ATOM 2030 N N . PRO A 1 264 ? 16.587 -18.539 -1.789 1.00 76.69 264 PRO A N 1
ATOM 2031 C CA . PRO A 1 264 ? 17.421 -18.700 -0.613 1.00 76.69 264 PRO A CA 1
ATOM 2032 C C . PRO A 1 264 ? 18.434 -19.813 -0.872 1.00 76.69 264 PRO A C 1
ATOM 2034 O O . PRO A 1 264 ? 18.069 -20.968 -1.086 1.00 76.69 264 PRO A O 1
ATOM 2037 N N . LYS A 1 265 ? 19.723 -19.472 -0.860 1.00 65.50 265 LYS A N 1
ATOM 2038 C CA . LYS A 1 265 ? 20.782 -20.473 -0.956 1.00 65.50 265 LYS A CA 1
ATOM 2039 C C . LYS A 1 265 ? 20.710 -21.344 0.296 1.00 65.50 265 LYS A C 1
ATOM 2041 O O . LYS A 1 265 ? 21.046 -20.868 1.380 1.00 65.50 265 LYS A O 1
ATOM 2046 N N . GLU A 1 266 ? 20.278 -22.597 0.157 1.00 56.09 266 GLU A N 1
ATOM 2047 C CA . GLU A 1 266 ? 20.404 -23.573 1.240 1.00 56.09 266 GLU A CA 1
ATOM 2048 C C . GLU A 1 266 ? 21.865 -23.577 1.721 1.00 56.09 266 GLU A C 1
ATOM 2050 O O . GLU A 1 266 ? 22.789 -23.608 0.893 1.00 56.09 266 GLU A O 1
ATOM 2055 N N . PRO A 1 267 ? 22.127 -23.505 3.039 1.00 45.12 267 PRO A N 1
ATOM 2056 C CA . PRO A 1 267 ? 23.477 -23.675 3.534 1.00 45.12 267 PRO A CA 1
ATOM 2057 C C . PRO A 1 267 ? 23.918 -25.092 3.171 1.00 45.12 267 PRO A C 1
ATOM 2059 O O . PRO A 1 267 ? 23.413 -26.070 3.716 1.00 45.12 267 PRO A O 1
ATOM 2062 N N . ALA A 1 268 ? 24.853 -25.192 2.225 1.00 44.84 268 ALA A N 1
ATOM 2063 C CA . ALA A 1 268 ? 25.475 -26.447 1.849 1.00 44.84 268 ALA A CA 1
ATOM 2064 C C . ALA A 1 268 ? 25.999 -27.131 3.119 1.00 44.84 268 ALA A C 1
ATOM 2066 O O . ALA A 1 268 ? 26.944 -26.654 3.751 1.00 44.84 268 ALA A O 1
ATOM 2067 N N . THR A 1 269 ? 25.380 -28.248 3.500 1.00 39.56 269 THR A N 1
ATOM 2068 C CA . THR A 1 269 ? 25.957 -29.180 4.462 1.00 39.56 269 THR A CA 1
ATOM 2069 C C . THR A 1 269 ? 27.297 -29.620 3.897 1.00 39.56 269 THR A C 1
ATOM 2071 O O . THR A 1 269 ? 27.356 -30.344 2.903 1.00 39.56 269 THR A O 1
ATOM 2074 N N . VAL A 1 270 ? 28.378 -29.128 4.498 1.00 40.59 270 VAL A N 1
ATOM 2075 C CA . VAL A 1 270 ? 29.744 -29.505 4.148 1.00 40.59 270 VAL A CA 1
ATOM 2076 C C . VAL A 1 270 ? 29.922 -30.964 4.562 1.00 40.59 270 VAL A C 1
ATOM 2078 O O . VAL A 1 270 ? 30.257 -31.266 5.705 1.00 40.59 270 VAL A O 1
ATOM 2081 N N . ALA A 1 271 ? 29.641 -31.887 3.643 1.00 43.22 271 ALA A N 1
ATOM 2082 C CA . ALA A 1 271 ? 30.106 -33.256 3.753 1.00 43.22 271 ALA A CA 1
ATOM 2083 C C . ALA A 1 271 ? 31.637 -33.209 3.680 1.00 43.22 271 ALA A C 1
ATOM 2085 O O . ALA A 1 271 ? 32.221 -32.909 2.640 1.00 43.22 271 ALA A O 1
ATOM 2086 N N . VAL A 1 272 ? 32.285 -33.426 4.822 1.00 38.78 272 VAL A N 1
ATOM 2087 C CA . VAL A 1 272 ? 33.736 -33.565 4.920 1.00 38.78 272 VAL A CA 1
ATOM 2088 C C . VAL A 1 272 ? 34.110 -34.896 4.264 1.00 38.78 272 VAL A C 1
ATOM 2090 O O . VAL A 1 272 ? 34.044 -35.946 4.896 1.00 38.78 272 VAL A O 1
ATOM 2093 N N . GLU A 1 273 ? 34.476 -34.866 2.983 1.00 38.47 273 GLU A N 1
ATOM 2094 C CA . GLU A 1 273 ? 35.210 -35.964 2.352 1.00 38.47 273 GLU A CA 1
ATOM 2095 C C . GLU A 1 273 ? 36.673 -35.905 2.810 1.00 38.47 273 GLU A C 1
ATOM 2097 O O . GLU A 1 273 ? 37.469 -35.079 2.358 1.00 38.47 273 GLU A O 1
ATOM 2102 N N . THR A 1 274 ? 37.044 -36.805 3.719 1.00 37.88 274 THR A N 1
ATOM 2103 C CA . THR A 1 274 ? 38.435 -37.111 4.056 1.00 37.88 274 THR A CA 1
ATOM 2104 C C . THR A 1 274 ? 39.090 -37.787 2.849 1.00 37.88 274 THR A C 1
ATOM 2106 O O . THR A 1 274 ? 38.984 -38.998 2.664 1.00 37.88 274 THR A O 1
ATOM 2109 N N . LYS A 1 275 ? 39.762 -37.010 1.995 1.00 35.50 275 LYS A N 1
ATOM 2110 C CA . LYS A 1 275 ? 40.610 -37.550 0.926 1.00 35.50 275 LYS A CA 1
ATOM 2111 C C . LYS A 1 275 ? 42.053 -37.634 1.417 1.00 35.50 275 LYS A C 1
ATOM 2113 O O . LYS A 1 275 ? 42.750 -36.626 1.510 1.00 35.50 275 LYS A O 1
ATOM 2118 N N . GLU A 1 276 ? 42.481 -38.849 1.752 1.00 34.38 276 GLU A N 1
ATOM 2119 C CA . GLU A 1 276 ? 43.887 -39.168 1.991 1.00 34.38 276 GLU A CA 1
ATOM 2120 C C . GLU A 1 276 ? 44.721 -38.900 0.731 1.00 34.38 276 GLU A C 1
ATOM 2122 O O . GLU A 1 276 ? 44.357 -39.253 -0.393 1.00 34.38 276 GLU A O 1
ATOM 2127 N N . VAL A 1 277 ? 45.861 -38.248 0.946 1.00 32.09 277 VAL A N 1
ATOM 2128 C CA . VAL A 1 277 ? 46.860 -37.906 -0.063 1.00 32.09 277 VAL A CA 1
ATOM 2129 C C . VAL A 1 277 ? 47.637 -39.162 -0.455 1.00 32.09 277 VAL A C 1
ATOM 2131 O O . VAL A 1 277 ? 48.290 -39.775 0.388 1.00 32.09 277 VAL A O 1
ATOM 2134 N N . ARG A 1 278 ? 47.669 -39.490 -1.751 1.00 32.81 278 ARG A N 1
ATOM 2135 C CA . ARG A 1 278 ? 48.751 -40.294 -2.328 1.00 32.81 278 ARG A CA 1
ATOM 2136 C C . ARG A 1 278 ? 49.214 -39.678 -3.642 1.00 32.81 278 ARG A C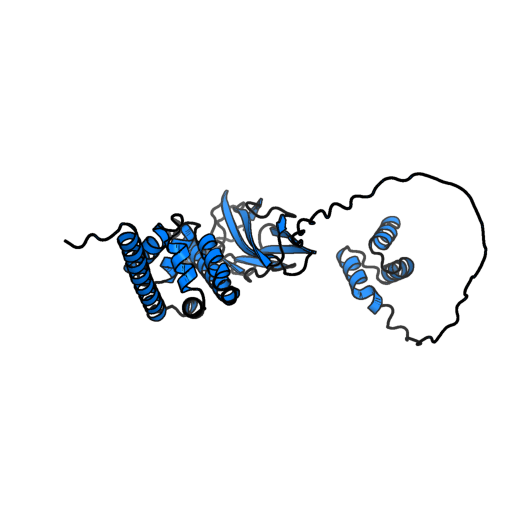 1
ATOM 2138 O O . ARG A 1 278 ? 48.464 -39.599 -4.610 1.00 32.81 278 ARG A O 1
ATOM 2145 N N . VAL A 1 279 ? 50.457 -39.215 -3.624 1.00 34.84 279 VAL A N 1
ATOM 2146 C CA . VAL A 1 279 ? 51.220 -38.737 -4.777 1.00 34.84 279 VAL A CA 1
ATOM 2147 C C . VAL A 1 279 ? 51.816 -39.960 -5.471 1.00 34.84 279 VAL A C 1
ATOM 2149 O O . VAL A 1 279 ? 52.330 -40.829 -4.776 1.00 34.84 279 VAL A O 1
ATOM 2152 N N . ASP A 1 280 ? 51.702 -40.044 -6.798 1.00 32.12 280 ASP A N 1
ATOM 2153 C CA . ASP A 1 280 ? 52.813 -40.377 -7.705 1.00 32.12 280 ASP A CA 1
ATOM 2154 C C . ASP A 1 280 ? 52.359 -40.333 -9.178 1.00 32.12 280 ASP A C 1
ATOM 2156 O O . ASP A 1 280 ? 51.284 -40.801 -9.553 1.00 32.12 280 ASP A O 1
ATOM 2160 N N . ALA A 1 281 ? 53.221 -39.758 -10.011 1.00 28.33 281 ALA A N 1
ATOM 2161 C CA . ALA A 1 281 ? 53.217 -39.768 -11.476 1.00 28.33 281 ALA A CA 1
ATOM 2162 C C . ALA A 1 281 ? 54.639 -40.195 -11.927 1.00 28.33 281 ALA A C 1
ATOM 2164 O O . ALA A 1 281 ? 55.514 -40.263 -11.061 1.00 28.33 281 ALA A O 1
ATOM 2165 N N . PRO A 1 282 ? 54.973 -40.375 -13.226 1.00 47.69 282 PRO A N 1
ATOM 2166 C CA . PRO A 1 282 ? 54.149 -40.335 -14.443 1.00 47.69 282 PRO A CA 1
ATOM 2167 C C . PRO A 1 282 ? 54.445 -41.495 -15.441 1.00 47.69 282 PRO A C 1
ATOM 2169 O O . PRO A 1 282 ? 55.397 -42.249 -15.273 1.00 47.69 282 PRO A O 1
ATOM 2172 N N . ALA A 1 283 ? 53.662 -41.589 -16.527 1.00 28.34 283 ALA A N 1
ATOM 2173 C CA . ALA A 1 283 ? 54.130 -41.548 -17.931 1.00 28.34 283 ALA A CA 1
ATOM 2174 C C . ALA A 1 283 ? 53.249 -42.349 -18.918 1.00 28.34 283 ALA A C 1
ATOM 2176 O O . ALA A 1 283 ? 53.085 -43.557 -18.805 1.00 28.34 283 ALA A O 1
ATOM 2177 N N . ALA A 1 284 ? 52.765 -41.601 -19.916 1.00 29.30 284 ALA A N 1
ATOM 2178 C CA . ALA A 1 284 ? 52.594 -41.905 -21.341 1.00 29.30 284 ALA A CA 1
ATOM 2179 C C . ALA A 1 284 ? 52.071 -43.281 -21.803 1.00 29.30 284 ALA A C 1
ATOM 2181 O O . ALA A 1 284 ? 52.776 -44.277 -21.732 1.00 29.30 284 ALA A O 1
ATOM 2182 N N . VAL A 1 285 ? 50.955 -43.253 -22.544 1.00 32.75 285 VAL A N 1
ATOM 2183 C CA . VAL A 1 285 ? 50.900 -43.807 -23.911 1.00 32.75 285 VAL A CA 1
ATOM 2184 C C . VAL A 1 285 ? 49.795 -43.132 -24.725 1.00 32.75 285 VAL A C 1
ATOM 2186 O O . VAL A 1 285 ? 48.644 -43.035 -24.312 1.00 32.75 285 VAL A O 1
ATOM 2189 N N . VAL A 1 286 ? 50.202 -42.654 -25.897 1.00 34.53 286 VAL A N 1
ATOM 2190 C CA . VAL A 1 286 ? 49.382 -42.132 -26.991 1.00 34.53 286 VAL A CA 1
ATOM 2191 C C . VAL A 1 286 ? 48.555 -43.268 -27.598 1.00 34.53 286 VAL A C 1
ATOM 2193 O O . VAL A 1 286 ? 49.093 -44.344 -27.854 1.00 34.53 286 VAL A O 1
ATOM 2196 N N . SER A 1 287 ? 47.286 -43.017 -27.925 1.00 32.44 287 SER A N 1
ATOM 2197 C CA . SER A 1 287 ? 46.639 -43.725 -29.030 1.00 32.44 287 SER A CA 1
ATOM 2198 C C . SER A 1 287 ? 45.562 -42.874 -29.692 1.00 32.44 287 SER A C 1
ATOM 2200 O O . SER A 1 287 ? 44.870 -42.074 -29.070 1.00 32.44 287 SER A O 1
ATOM 2202 N N . THR A 1 288 ? 45.533 -43.023 -31.003 1.00 27.84 288 THR A N 1
ATOM 2203 C CA . THR A 1 288 ? 45.020 -42.134 -32.037 1.00 27.84 288 THR A CA 1
ATOM 2204 C C . THR A 1 288 ? 43.618 -42.495 -32.518 1.00 27.84 288 THR A C 1
ATOM 2206 O O . THR A 1 288 ? 43.286 -43.668 -32.618 1.00 27.84 288 THR A O 1
ATOM 2209 N N . ALA A 1 289 ? 42.929 -41.452 -32.995 1.00 30.59 289 ALA A N 1
ATOM 2210 C CA . ALA A 1 289 ? 42.006 -41.415 -34.135 1.00 30.59 289 ALA A CA 1
ATOM 2211 C C . ALA A 1 289 ? 40.673 -42.184 -34.060 1.00 30.59 289 ALA A C 1
ATOM 2213 O O . ALA A 1 289 ? 40.607 -43.402 -33.953 1.00 30.59 289 ALA A O 1
ATOM 2214 N N . GLY A 1 290 ? 39.598 -41.427 -34.286 1.00 28.83 290 GLY A N 1
ATOM 2215 C CA . GLY A 1 290 ? 38.264 -41.943 -34.568 1.00 28.83 290 GLY A CA 1
ATOM 2216 C C . GLY A 1 290 ? 37.272 -40.812 -34.820 1.00 28.83 290 GLY A C 1
ATOM 2217 O O . GLY A 1 290 ? 36.353 -40.612 -34.036 1.00 28.83 290 GLY A O 1
ATOM 2218 N N . ALA A 1 291 ? 37.492 -40.035 -35.884 1.00 33.34 291 ALA A N 1
ATOM 2219 C CA . ALA A 1 291 ? 36.514 -39.077 -36.390 1.00 33.34 291 ALA A CA 1
ATOM 2220 C C . ALA A 1 291 ? 35.254 -39.817 -36.873 1.00 33.34 291 ALA A C 1
ATOM 2222 O O . ALA A 1 291 ? 35.365 -40.763 -37.651 1.00 33.34 291 ALA A O 1
ATOM 2223 N N . SER A 1 292 ? 34.068 -39.372 -36.453 1.00 31.92 292 SER A N 1
ATOM 2224 C CA . SER A 1 292 ? 32.801 -39.756 -37.085 1.00 31.92 292 SER A CA 1
ATOM 2225 C C . SER A 1 292 ? 32.188 -38.544 -37.771 1.00 31.92 292 SER A C 1
ATOM 2227 O O . SER A 1 292 ? 31.882 -37.533 -37.141 1.00 31.92 292 SER A O 1
ATOM 2229 N N . VAL A 1 293 ? 32.080 -38.673 -39.092 1.00 29.47 293 VAL A N 1
ATOM 2230 C CA . VAL A 1 293 ? 31.454 -37.739 -40.023 1.00 29.47 293 VAL A CA 1
ATOM 2231 C C . VAL A 1 293 ? 29.962 -38.057 -40.145 1.00 29.47 293 VAL A C 1
ATOM 2233 O O . VAL A 1 293 ? 29.528 -39.203 -40.109 1.00 29.47 293 VAL A O 1
ATOM 2236 N N . ASN A 1 294 ? 29.235 -36.961 -40.286 1.00 38.56 294 ASN A N 1
ATOM 2237 C CA . ASN A 1 294 ? 27.810 -36.705 -40.433 1.00 38.56 294 ASN A CA 1
ATOM 2238 C C . ASN A 1 294 ? 27.132 -37.372 -41.654 1.00 38.56 294 ASN A C 1
ATOM 2240 O O . ASN A 1 294 ? 27.767 -37.465 -42.701 1.00 38.56 294 ASN A O 1
ATOM 2244 N N . VAL A 1 295 ? 25.822 -37.666 -41.580 1.00 31.42 295 VAL A N 1
ATOM 2245 C CA . VAL A 1 295 ? 24.861 -37.549 -42.711 1.00 31.42 295 VAL A CA 1
ATOM 2246 C C . VAL A 1 295 ? 23.391 -37.488 -42.210 1.00 31.42 295 VAL A C 1
ATOM 2248 O O . VAL A 1 295 ? 23.124 -37.923 -41.091 1.00 31.42 295 VAL A O 1
ATOM 2251 N N . PRO A 1 296 ? 22.442 -36.914 -42.992 1.00 48.97 296 PRO A N 1
ATOM 2252 C CA . PRO A 1 296 ? 21.420 -35.975 -42.516 1.00 48.97 296 PRO A CA 1
ATOM 2253 C C . PRO A 1 296 ? 19.974 -36.390 -42.881 1.00 48.97 296 PRO A C 1
ATOM 2255 O O . PRO A 1 296 ? 19.756 -37.307 -43.668 1.00 48.97 296 PRO A O 1
ATOM 2258 N N . ALA A 1 297 ? 18.968 -35.668 -42.375 1.00 25.66 297 ALA A N 1
ATOM 2259 C CA . ALA A 1 297 ? 17.594 -35.696 -42.901 1.00 25.66 297 ALA A CA 1
ATOM 2260 C C . ALA A 1 297 ? 16.798 -34.461 -42.418 1.00 25.66 297 ALA A C 1
ATOM 2262 O O . ALA A 1 297 ? 17.117 -33.923 -41.361 1.00 25.66 297 ALA A O 1
ATOM 2263 N N . PRO A 1 298 ? 15.731 -34.038 -43.117 1.00 37.06 298 PRO A N 1
ATOM 2264 C CA . PRO A 1 298 ? 15.754 -33.275 -44.357 1.00 37.06 298 PRO A CA 1
ATOM 2265 C C . PRO A 1 298 ? 15.239 -31.836 -44.162 1.00 37.06 298 PRO A C 1
ATOM 2267 O O . PRO A 1 298 ? 14.491 -31.528 -43.238 1.00 37.06 298 PRO A O 1
ATOM 2270 N N . ALA A 1 299 ? 15.632 -30.968 -45.093 1.00 36.78 299 ALA A N 1
ATOM 2271 C CA . ALA A 1 299 ? 15.178 -29.590 -45.204 1.00 36.78 299 ALA A CA 1
ATOM 2272 C C . ALA A 1 299 ? 13.654 -29.503 -45.396 1.00 36.78 299 ALA A C 1
ATOM 2274 O O . ALA A 1 299 ? 13.117 -29.984 -46.396 1.00 36.78 299 ALA A O 1
ATOM 2275 N N . ALA A 1 300 ? 12.980 -28.827 -44.466 1.00 31.53 300 ALA A N 1
ATOM 2276 C CA . ALA A 1 300 ? 11.703 -28.193 -44.741 1.00 31.53 300 ALA A CA 1
ATOM 2277 C C . ALA A 1 300 ? 11.991 -26.841 -45.401 1.00 31.53 300 ALA A C 1
ATOM 2279 O O . ALA A 1 300 ? 12.620 -25.961 -44.817 1.00 31.53 300 ALA A O 1
ATOM 2280 N N . VAL A 1 301 ? 11.561 -26.724 -46.653 1.00 40.44 301 VAL A N 1
ATOM 2281 C CA . VAL A 1 301 ? 11.476 -25.466 -47.388 1.00 40.44 301 VAL A CA 1
ATOM 2282 C C . VAL A 1 301 ? 10.440 -24.607 -46.672 1.00 40.44 301 VAL A C 1
ATOM 2284 O O . VAL A 1 301 ? 9.254 -24.933 -46.707 1.00 40.44 301 VAL A O 1
ATOM 2287 N N . LEU A 1 302 ? 10.884 -23.539 -46.015 1.00 33.62 302 LEU A N 1
ATOM 2288 C CA . LEU A 1 302 ? 9.999 -22.511 -45.489 1.00 33.62 302 LEU A CA 1
ATOM 2289 C C . LEU A 1 302 ? 10.145 -21.265 -46.352 1.00 33.62 302 LEU A C 1
ATOM 2291 O O . LEU A 1 302 ? 11.223 -20.715 -46.559 1.00 33.62 302 LEU A O 1
ATOM 2295 N N . THR A 1 303 ? 9.016 -20.930 -46.953 1.00 33.75 303 THR A N 1
ATOM 2296 C CA . THR A 1 303 ? 8.754 -19.767 -47.786 1.00 33.75 303 THR A CA 1
ATOM 2297 C C . THR A 1 303 ? 9.105 -18.471 -47.057 1.00 33.75 303 THR A C 1
ATOM 2299 O O . THR A 1 303 ? 8.949 -18.400 -45.844 1.00 33.75 303 THR A O 1
ATOM 2302 N N . ASN A 1 304 ? 9.515 -17.460 -47.826 1.00 40.16 304 ASN A N 1
ATOM 2303 C CA . ASN A 1 304 ? 10.077 -16.141 -47.474 1.00 40.16 304 ASN A CA 1
ATOM 2304 C C . ASN A 1 304 ? 9.333 -15.245 -46.439 1.00 40.16 304 ASN A C 1
ATOM 2306 O O . ASN A 1 304 ? 9.552 -14.041 -46.447 1.00 40.16 304 ASN A O 1
ATOM 2310 N N . ASN A 1 305 ? 8.491 -15.776 -45.549 1.00 47.28 305 ASN A N 1
ATOM 2311 C CA . ASN A 1 305 ? 7.787 -15.026 -44.498 1.00 47.28 305 ASN A CA 1
ATOM 2312 C C . ASN A 1 305 ? 8.239 -15.371 -43.060 1.00 47.28 305 ASN A C 1
ATOM 2314 O O . ASN A 1 305 ? 7.796 -14.709 -42.126 1.00 47.28 305 ASN A O 1
ATOM 2318 N N . ASP A 1 306 ? 9.115 -16.363 -42.851 1.00 47.97 306 ASP A N 1
ATOM 2319 C CA . ASP A 1 306 ? 9.522 -16.792 -41.495 1.00 47.97 306 ASP A CA 1
ATOM 2320 C C . ASP A 1 306 ? 10.762 -16.061 -40.938 1.00 47.97 306 ASP A C 1
ATOM 2322 O O . ASP A 1 306 ? 11.012 -16.093 -39.731 1.00 47.97 306 ASP A O 1
ATOM 2326 N N . GLU A 1 307 ? 11.537 -15.356 -41.771 1.00 51.78 307 GLU A N 1
ATOM 2327 C CA . GLU A 1 307 ? 12.733 -14.639 -41.297 1.00 51.78 307 GLU A CA 1
ATOM 2328 C C . GLU A 1 307 ? 12.418 -13.308 -40.595 1.00 51.78 307 GLU A C 1
ATOM 2330 O O . GLU A 1 307 ? 13.169 -12.905 -39.711 1.00 51.78 307 GLU A O 1
ATOM 2335 N N . GLU A 1 308 ? 11.291 -12.662 -40.906 1.00 51.41 308 GLU A N 1
ATOM 2336 C CA . GLU A 1 308 ? 10.855 -11.425 -40.235 1.00 51.41 308 GLU A CA 1
ATOM 2337 C C . GLU A 1 308 ? 10.269 -11.709 -38.840 1.00 51.41 308 GLU A C 1
ATOM 2339 O O . GLU A 1 308 ? 10.481 -10.953 -37.892 1.00 51.41 308 GLU A O 1
ATOM 2344 N N . LEU A 1 309 ? 9.617 -12.866 -38.675 1.00 54.75 309 LEU A N 1
ATOM 2345 C CA . LEU A 1 309 ? 9.061 -13.314 -37.395 1.00 54.75 309 LEU A CA 1
ATOM 2346 C C . LEU A 1 309 ? 10.138 -13.766 -36.402 1.00 54.75 309 LEU A C 1
ATOM 2348 O O . LEU A 1 309 ? 9.952 -13.624 -35.189 1.00 54.75 309 LEU A O 1
ATOM 2352 N N . ARG A 1 310 ? 11.277 -14.272 -36.896 1.00 75.88 310 ARG A N 1
ATOM 2353 C CA . ARG A 1 310 ? 12.341 -14.848 -36.056 1.00 75.88 310 ARG A CA 1
ATOM 2354 C C . ARG A 1 310 ? 12.967 -13.834 -35.093 1.00 75.88 310 ARG A C 1
ATOM 2356 O O . ARG A 1 310 ? 13.431 -14.217 -34.024 1.00 75.88 310 ARG A O 1
ATOM 2363 N N . TRP A 1 311 ? 12.950 -12.552 -35.462 1.00 80.81 311 TRP A N 1
ATOM 2364 C CA . TRP A 1 311 ? 13.574 -11.472 -34.700 1.00 80.81 311 TRP A CA 1
ATOM 2365 C C . TRP A 1 311 ? 12.594 -10.401 -34.222 1.00 80.81 311 TRP A C 1
ATOM 2367 O O . TRP A 1 311 ? 13.017 -9.297 -33.892 1.00 80.81 311 TRP A O 1
ATOM 2377 N N . THR A 1 312 ? 11.297 -10.712 -34.143 1.00 82.38 312 THR A N 1
ATOM 2378 C CA . THR A 1 312 ? 10.249 -9.740 -33.773 1.00 82.38 312 THR A CA 1
ATOM 2379 C C . THR A 1 312 ? 10.582 -8.973 -32.485 1.00 82.38 312 THR A C 1
ATOM 2381 O O . THR A 1 312 ? 10.500 -7.747 -32.446 1.00 82.38 312 THR A O 1
ATOM 2384 N N . ASN A 1 313 ? 11.032 -9.676 -31.441 1.00 82.81 313 ASN A N 1
ATOM 2385 C CA . ASN A 1 313 ? 11.362 -9.057 -30.153 1.00 82.81 313 ASN A CA 1
ATOM 2386 C C . ASN A 1 313 ? 12.624 -8.182 -30.234 1.00 82.81 313 ASN A C 1
ATOM 2388 O O . ASN A 1 313 ? 12.690 -7.120 -29.622 1.00 82.81 313 ASN A O 1
ATOM 2392 N N . GLN A 1 314 ? 13.622 -8.617 -31.003 1.00 89.56 314 GLN A N 1
ATOM 2393 C CA . GLN A 1 314 ? 14.883 -7.909 -31.189 1.00 89.56 314 GLN A CA 1
ATOM 2394 C C . GLN A 1 314 ? 14.707 -6.658 -32.057 1.00 89.56 314 GLN A C 1
ATOM 2396 O O . GLN A 1 314 ? 15.253 -5.609 -31.733 1.00 89.56 314 GLN A O 1
ATOM 2401 N N . LEU A 1 315 ? 13.898 -6.735 -33.116 1.00 86.50 315 LEU A N 1
ATOM 2402 C CA . LEU A 1 315 ? 13.546 -5.587 -33.953 1.00 86.50 315 LEU A CA 1
ATOM 2403 C C . LEU A 1 315 ? 12.738 -4.548 -33.170 1.00 86.50 315 LEU A C 1
ATOM 2405 O O . LEU A 1 315 ? 13.009 -3.358 -33.310 1.00 86.50 315 LEU A O 1
ATOM 2409 N N . GLN A 1 316 ? 11.818 -4.980 -32.296 1.00 83.62 316 GLN A N 1
ATOM 2410 C CA . GLN A 1 316 ? 11.087 -4.070 -31.409 1.00 83.62 316 GLN A CA 1
ATOM 2411 C C . GLN A 1 316 ? 12.029 -3.375 -30.416 1.00 83.62 316 GLN A C 1
ATOM 2413 O O . GLN A 1 316 ? 11.965 -2.159 -30.265 1.00 83.62 316 GLN A O 1
ATOM 2418 N N . ALA A 1 317 ? 12.961 -4.113 -29.806 1.00 86.69 317 ALA A N 1
ATOM 2419 C CA . ALA A 1 317 ? 13.961 -3.527 -28.916 1.00 86.69 317 ALA A CA 1
ATOM 2420 C C . ALA A 1 317 ? 14.875 -2.521 -29.646 1.00 86.69 317 ALA A C 1
ATOM 2422 O O . ALA A 1 317 ? 15.177 -1.459 -29.105 1.00 86.69 317 ALA A O 1
ATOM 2423 N N . LEU A 1 318 ? 15.293 -2.818 -30.884 1.00 87.38 318 LEU A N 1
ATOM 2424 C CA . LEU A 1 318 ? 16.069 -1.889 -31.718 1.00 87.38 318 LEU A CA 1
ATOM 2425 C C . LEU A 1 318 ? 15.267 -0.624 -32.066 1.00 87.38 318 LEU A C 1
ATOM 2427 O O . LEU A 1 318 ? 15.816 0.476 -31.985 1.00 87.38 318 LEU A O 1
ATOM 2431 N N . ALA A 1 319 ? 13.974 -0.759 -32.372 1.00 84.50 319 ALA A N 1
ATOM 2432 C CA . ALA A 1 319 ? 13.082 0.368 -32.639 1.00 84.50 319 ALA A CA 1
ATOM 2433 C C . ALA A 1 319 ? 12.874 1.256 -31.399 1.00 84.50 319 ALA A C 1
ATOM 2435 O O . ALA A 1 319 ? 12.942 2.481 -31.511 1.00 84.50 319 ALA A O 1
ATOM 2436 N N . ASP A 1 320 ? 12.714 0.657 -30.216 1.00 79.50 320 ASP A N 1
ATOM 2437 C CA . ASP A 1 320 ? 12.585 1.377 -28.942 1.00 79.50 320 ASP A CA 1
ATOM 2438 C C . ASP A 1 320 ? 13.878 2.135 -28.571 1.00 79.50 320 ASP A C 1
ATOM 2440 O O . ASP A 1 320 ? 13.830 3.168 -27.901 1.00 79.50 320 ASP A O 1
ATOM 2444 N N . MET A 1 321 ? 15.034 1.662 -29.055 1.00 83.62 321 MET A N 1
ATOM 2445 C CA . MET A 1 321 ? 16.330 2.351 -28.957 1.00 83.62 321 MET A CA 1
ATOM 2446 C C . MET A 1 321 ? 16.568 3.386 -30.073 1.00 83.62 321 MET A C 1
ATOM 2448 O O . MET A 1 321 ? 17.590 4.071 -30.065 1.00 83.62 321 MET A O 1
ATOM 2452 N N . GLY A 1 322 ? 15.636 3.532 -31.019 1.00 83.50 322 GLY A N 1
ATOM 2453 C CA . GLY A 1 322 ? 15.697 4.514 -32.105 1.00 83.50 322 GLY A CA 1
ATOM 2454 C C . GLY A 1 322 ? 16.355 4.021 -33.398 1.00 83.50 322 GLY A C 1
ATOM 2455 O O . GLY A 1 322 ? 16.432 4.782 -34.366 1.00 83.50 322 GLY A O 1
ATOM 2456 N N . PHE A 1 323 ? 16.781 2.757 -33.470 1.00 87.44 323 PHE A N 1
ATOM 2457 C CA . PHE A 1 323 ? 17.263 2.140 -34.706 1.00 87.44 323 PHE A CA 1
ATOM 2458 C C . PHE A 1 323 ? 16.066 1.683 -35.541 1.00 87.44 323 PHE A C 1
ATOM 2460 O O . PHE A 1 323 ? 15.583 0.563 -35.405 1.00 87.44 323 PHE A O 1
ATOM 2467 N N . THR A 1 324 ? 15.561 2.572 -36.393 1.00 82.81 324 THR A N 1
ATOM 2468 C CA . THR A 1 324 ? 14.319 2.362 -37.163 1.00 82.81 324 THR A CA 1
ATOM 2469 C C . THR A 1 324 ? 14.534 1.799 -38.575 1.00 82.81 324 THR A C 1
ATOM 2471 O O . THR A 1 324 ? 13.559 1.481 -39.252 1.00 82.81 324 THR A O 1
ATOM 2474 N N . ASP A 1 325 ? 15.787 1.634 -39.021 1.00 87.19 325 ASP A N 1
ATOM 2475 C CA . ASP A 1 325 ? 16.132 1.026 -40.316 1.00 87.19 325 ASP A CA 1
ATOM 2476 C C . ASP A 1 325 ? 16.001 -0.505 -40.250 1.00 87.19 325 ASP A C 1
ATOM 2478 O O . ASP A 1 325 ? 16.906 -1.226 -39.820 1.00 87.19 325 ASP A O 1
ATOM 2482 N N . MET A 1 326 ? 14.821 -0.989 -40.634 1.00 81.19 326 MET A N 1
ATOM 2483 C CA . MET A 1 326 ? 14.407 -2.378 -40.457 1.00 81.19 326 MET A CA 1
ATOM 2484 C C . MET A 1 326 ? 15.242 -3.354 -41.301 1.00 81.19 326 MET A C 1
ATOM 2486 O O . MET A 1 326 ? 15.686 -4.371 -40.771 1.00 81.19 326 MET A O 1
ATOM 2490 N N . ASP A 1 327 ? 15.557 -3.013 -42.555 1.00 83.88 327 ASP A N 1
ATOM 2491 C CA . ASP A 1 327 ? 16.369 -3.854 -43.448 1.00 83.88 327 ASP A CA 1
ATOM 2492 C C . ASP A 1 327 ? 17.788 -4.040 -42.898 1.00 83.88 327 ASP A C 1
ATOM 2494 O O . ASP A 1 327 ? 18.335 -5.150 -42.858 1.00 83.88 327 ASP A O 1
ATOM 2498 N N . ARG A 1 328 ? 18.383 -2.948 -42.404 1.00 85.00 328 ARG A N 1
ATOM 2499 C CA . ARG A 1 328 ? 19.721 -2.971 -41.811 1.00 85.00 328 ARG A CA 1
ATOM 2500 C C . ARG A 1 328 ? 19.761 -3.747 -40.498 1.00 85.00 328 ARG A C 1
ATOM 2502 O O . ARG A 1 328 ? 20.696 -4.517 -40.263 1.00 85.00 328 ARG A O 1
ATOM 2509 N N . ASN A 1 329 ? 18.749 -3.564 -39.657 1.00 90.38 329 ASN A N 1
ATOM 2510 C CA . ASN A 1 329 ? 18.625 -4.276 -38.392 1.00 90.38 329 ASN A CA 1
ATOM 2511 C C . ASN A 1 329 ? 18.474 -5.786 -38.614 1.00 90.38 329 ASN A C 1
ATOM 2513 O O . ASN A 1 329 ? 19.170 -6.567 -37.965 1.00 90.38 329 ASN A O 1
ATOM 2517 N N . VAL A 1 330 ? 17.627 -6.209 -39.562 1.00 87.12 330 VAL A N 1
ATOM 2518 C CA . VAL A 1 330 ? 17.438 -7.628 -39.911 1.00 87.12 330 VAL A CA 1
ATOM 2519 C C . VAL A 1 330 ? 18.733 -8.247 -40.442 1.00 87.12 330 VAL A C 1
ATOM 2521 O O . VAL A 1 330 ? 19.074 -9.372 -40.060 1.00 87.12 330 VAL A O 1
ATOM 2524 N N . ALA A 1 331 ? 19.492 -7.521 -41.270 1.00 85.69 331 ALA A N 1
ATOM 2525 C CA . ALA A 1 331 ? 20.774 -7.995 -41.790 1.00 85.69 331 ALA A CA 1
ATOM 2526 C C . ALA A 1 331 ? 21.798 -8.243 -40.667 1.00 85.69 331 ALA A C 1
ATOM 2528 O O . ALA A 1 331 ? 22.417 -9.309 -40.622 1.00 85.69 331 ALA A O 1
ATOM 2529 N N . LEU A 1 332 ? 21.929 -7.308 -39.719 1.00 88.69 332 LEU A N 1
ATOM 2530 C CA . LEU A 1 332 ? 22.844 -7.450 -38.581 1.00 88.69 332 LEU A CA 1
ATOM 2531 C C . LEU A 1 332 ? 22.385 -8.529 -37.597 1.00 88.69 332 LEU A C 1
ATOM 2533 O O . LEU A 1 332 ? 23.203 -9.329 -37.145 1.00 88.69 332 LEU A O 1
ATOM 2537 N N . LEU A 1 333 ? 21.085 -8.616 -37.313 1.00 89.94 333 LEU A N 1
ATOM 2538 C CA . LEU A 1 333 ? 20.513 -9.686 -36.490 1.00 89.94 333 LEU A CA 1
ATOM 2539 C C . LEU A 1 333 ? 20.734 -11.063 -37.115 1.00 89.94 333 LEU A C 1
ATOM 2541 O O . LEU A 1 333 ? 20.982 -12.040 -36.410 1.00 89.94 333 LEU A O 1
ATOM 2545 N N . THR A 1 334 ? 20.696 -11.147 -38.442 1.00 87.75 334 THR A N 1
ATOM 2546 C CA . THR A 1 334 ? 20.997 -12.383 -39.164 1.00 87.75 334 THR A CA 1
ATOM 2547 C C . THR A 1 334 ? 22.485 -12.714 -39.129 1.00 87.75 334 THR A C 1
ATOM 2549 O O . THR A 1 334 ? 22.835 -13.866 -38.880 1.00 87.75 334 THR A O 1
ATOM 2552 N N . GLN A 1 335 ? 23.355 -11.716 -39.292 1.00 88.88 335 GLN A N 1
ATOM 2553 C CA . GLN A 1 335 ? 24.810 -11.873 -39.240 1.00 88.88 335 GLN A CA 1
ATOM 2554 C C . GLN A 1 335 ? 25.316 -12.293 -37.853 1.00 88.88 335 GLN A C 1
ATOM 2556 O O . GLN A 1 335 ? 26.204 -13.138 -37.751 1.00 88.88 335 GLN A O 1
ATOM 2561 N N . HIS A 1 336 ? 24.745 -11.723 -36.793 1.00 90.38 336 HIS A N 1
ATOM 2562 C CA . HIS A 1 336 ? 25.119 -11.992 -35.402 1.00 90.38 336 HIS A CA 1
ATOM 2563 C C . HIS A 1 336 ? 24.199 -13.007 -34.713 1.00 90.38 336 HIS A C 1
ATOM 2565 O O . HIS A 1 336 ? 24.268 -13.185 -33.500 1.00 90.38 336 HIS A O 1
ATOM 2571 N N . ASN A 1 337 ? 23.343 -13.687 -35.481 1.00 86.38 337 ASN A N 1
ATOM 2572 C CA . ASN A 1 337 ? 22.424 -14.717 -35.002 1.00 86.38 337 ASN A CA 1
ATOM 2573 C C . ASN A 1 337 ? 21.604 -14.299 -33.758 1.00 86.38 337 ASN A C 1
ATOM 2575 O O . ASN A 1 337 ? 21.396 -15.100 -32.848 1.00 86.38 337 ASN A O 1
ATOM 2579 N N . GLY A 1 338 ? 21.143 -13.045 -33.725 1.00 82.12 338 GLY A N 1
ATOM 2580 C CA . GLY A 1 338 ? 20.284 -12.504 -32.667 1.00 82.12 338 GLY A CA 1
ATOM 2581 C C . GLY A 1 338 ? 20.994 -11.936 -31.436 1.00 82.12 338 GLY A C 1
ATOM 2582 O O . GLY A 1 338 ? 20.305 -11.547 -30.493 1.00 82.12 338 GLY A O 1
ATOM 2583 N N . ASP A 1 339 ? 22.328 -11.877 -31.421 1.00 89.50 339 ASP A N 1
ATOM 2584 C CA . ASP A 1 339 ? 23.095 -11.236 -30.346 1.00 89.50 339 ASP A CA 1
ATOM 2585 C C . ASP A 1 339 ? 22.939 -9.704 -30.391 1.00 89.50 339 ASP A C 1
ATOM 2587 O O . ASP A 1 339 ? 23.522 -9.020 -31.235 1.00 89.50 339 ASP A O 1
ATOM 2591 N N . MET A 1 340 ? 22.129 -9.165 -29.475 1.00 89.25 340 MET A N 1
ATOM 2592 C CA . MET A 1 340 ? 21.791 -7.740 -29.424 1.00 89.25 340 MET A CA 1
ATOM 2593 C C . MET A 1 340 ? 22.999 -6.839 -29.143 1.00 89.25 340 MET A C 1
ATOM 2595 O O . MET A 1 340 ? 23.062 -5.750 -29.711 1.00 89.25 340 MET A O 1
ATOM 2599 N N . ASP A 1 341 ? 23.980 -7.275 -28.349 1.00 86.38 341 ASP A N 1
ATOM 2600 C CA . ASP A 1 341 ? 25.137 -6.434 -28.009 1.00 86.38 341 ASP A CA 1
ATOM 2601 C C . ASP A 1 341 ? 26.056 -6.249 -29.224 1.00 86.38 341 ASP A C 1
ATOM 2603 O O . ASP A 1 341 ? 26.528 -5.141 -29.515 1.00 86.38 341 ASP A O 1
ATOM 2607 N N . ALA A 1 342 ? 26.253 -7.320 -29.999 1.00 86.69 342 ALA A N 1
ATOM 2608 C CA . ALA A 1 342 ? 27.014 -7.271 -31.242 1.00 86.69 342 ALA A CA 1
ATOM 2609 C C . ALA A 1 342 ? 26.293 -6.446 -32.324 1.00 86.69 342 ALA A C 1
ATOM 2611 O O . ALA A 1 342 ? 26.928 -5.664 -33.036 1.00 86.69 342 ALA A O 1
ATOM 2612 N N . VAL A 1 343 ? 24.962 -6.556 -32.403 1.00 90.19 343 VAL A N 1
ATOM 2613 C CA . VAL A 1 343 ? 24.131 -5.793 -33.348 1.00 90.19 343 VAL A CA 1
ATOM 2614 C C . VAL A 1 343 ? 24.145 -4.298 -33.035 1.00 90.19 343 VAL A C 1
ATOM 2616 O O . VAL A 1 343 ? 24.397 -3.496 -33.934 1.00 90.19 343 VAL A O 1
ATOM 2619 N N . ILE A 1 344 ? 23.948 -3.905 -31.773 1.00 87.75 344 ILE A N 1
ATOM 2620 C CA . ILE A 1 344 ? 23.998 -2.496 -31.350 1.00 87.75 344 ILE A CA 1
ATOM 2621 C C . ILE A 1 344 ? 25.392 -1.913 -31.610 1.00 87.75 344 ILE A C 1
ATOM 2623 O O . ILE A 1 344 ? 25.515 -0.802 -32.127 1.00 87.75 344 ILE A O 1
ATOM 2627 N N . THR A 1 345 ? 26.453 -2.676 -31.334 1.00 88.81 345 THR A N 1
ATOM 2628 C CA . THR A 1 345 ? 27.832 -2.250 -31.617 1.00 88.81 345 THR A CA 1
ATOM 2629 C C . THR A 1 345 ? 28.069 -2.049 -33.123 1.00 88.81 345 THR A C 1
ATOM 2631 O O . THR A 1 345 ? 28.710 -1.076 -33.531 1.00 88.81 345 THR A O 1
ATOM 2634 N N . GLY A 1 346 ? 27.507 -2.910 -33.979 1.00 86.00 346 GLY A N 1
ATOM 2635 C CA . GLY A 1 346 ? 27.536 -2.752 -35.441 1.00 86.00 346 GLY A CA 1
ATOM 2636 C C . GLY A 1 346 ? 26.755 -1.529 -35.945 1.00 86.00 346 GLY A C 1
ATOM 2637 O O . GLY A 1 346 ? 27.205 -0.824 -36.851 1.00 86.00 346 GLY A O 1
ATOM 2638 N N . LEU A 1 347 ? 25.611 -1.228 -35.327 1.00 86.44 347 LEU A N 1
ATOM 2639 C CA . LEU A 1 347 ? 24.786 -0.064 -35.664 1.00 86.44 347 LEU A CA 1
ATOM 2640 C C . LEU A 1 347 ? 25.449 1.258 -35.253 1.00 86.44 347 LEU A C 1
ATOM 2642 O O . LEU A 1 347 ? 25.446 2.211 -36.030 1.00 86.44 347 LEU A O 1
ATOM 2646 N N . LEU A 1 348 ? 26.072 1.302 -34.074 1.00 82.94 348 LEU A N 1
ATOM 2647 C CA . LEU A 1 348 ? 26.755 2.491 -33.550 1.00 82.94 348 LEU A CA 1
ATOM 2648 C C . LEU A 1 348 ? 28.100 2.773 -34.228 1.00 82.94 348 LEU A C 1
ATOM 2650 O O . LEU A 1 348 ? 28.513 3.925 -34.311 1.00 82.94 348 LEU A O 1
ATOM 2654 N N . SER A 1 349 ? 28.780 1.743 -34.737 1.00 75.75 349 SER A N 1
ATOM 2655 C CA . SER A 1 349 ? 30.047 1.897 -35.473 1.00 75.75 349 SER A CA 1
ATOM 2656 C C . SER A 1 349 ? 29.875 2.434 -36.898 1.00 75.75 349 SER A C 1
ATOM 2658 O O . SER A 1 349 ? 30.861 2.644 -37.601 1.00 75.75 349 SER A O 1
ATOM 2660 N N . SER A 1 350 ? 28.632 2.671 -37.319 1.00 59.28 350 SER A N 1
ATOM 2661 C CA . SER A 1 350 ? 28.282 3.104 -38.668 1.00 59.28 350 SER A CA 1
ATOM 2662 C C . SER A 1 350 ? 27.662 4.507 -38.754 1.00 59.28 350 SER A C 1
ATOM 2664 O O . SER A 1 350 ? 27.085 4.836 -39.796 1.00 59.28 350 SER A O 1
ATOM 2666 N N . VAL A 1 351 ? 27.724 5.284 -37.666 1.00 49.94 351 VAL A N 1
ATOM 2667 C CA . VAL A 1 351 ? 27.239 6.676 -37.579 1.00 49.94 351 VAL A CA 1
ATOM 2668 C C . VAL A 1 351 ? 28.350 7.661 -37.912 1.00 49.94 351 VAL A C 1
ATOM 2670 O O . VAL A 1 351 ? 29.484 7.455 -37.423 1.00 49.94 351 VAL A O 1
#

Foldseek 3Di:
DDPQDPVNVVVVVVVVVLVVLVVVLVVVLVLLVPQPDDPVCPLLSVLVNVLSPAQQSSVLVVVLCVDPLNVCLVVQQVVQCVPPSHSLSSLLSSVVVVCLVVSLVSSCVRRVVSNVSSVVNVQSSQQVNQVVCQVPPPPPPPDPVVCVVPPPWAFEKDWPDWPDQHAAAEDAAFDKDKTKTKIAGQTQAKAAQQKWKAWPDWDCQPWDRIHGHHTHGHGDIDIDMIIGTHHRDFDKTKTWIFIAHPVGHTHYDIDMHIYTHDHPDDPPPPPDDPDDDDDDDDDDDDDDDDDDDDDDDDDDDDPPPVLLVVCVVVQVVCVVVVNPPSVLLSVLCVVVVNPNVSSVVVVVVVD

Sequence (351 aa):
MVHVLPGDAEEMMLSQQKKKMSDLFVDLGKVVEKWDASSEHQTLKKDLVSLLHEPGCQEALMEIMANAKFATLFQTVTEEFQKNGNFMECLVAVAGTGDLEGVAKILLAKCPNARVQVERVLQQVQYSHNAQLMSASDYFEAINIEETKQDLGPVVAVFEGDVTCPDGTVLAPGEPFDKVWKLRNGGPNKWPIGAELLCVGGDKMQAPESVLIPSVLPGKSIDVSLRMVAPAKPGRYTGYWRLSTPDGNRFGQRLWVDINVMEPKEPATVAVETKEVRVDAPAAVVSTAGASVNVPAPAAVLTNNDEELRWTNQLQALADMGFTDMDRNVALLTQHNGDMDAVITGLLSSV